Protein AF-A0A4Q3WJX2-F1 (afdb_monomer)

Foldseek 3Di:
DDDDDDDPPPPPPPPPPPDDDDPALLRVLQPDPFFQFHDFFADWADPDWPCDDPQPPAHNPWTWTWRWDDQVPDTWTWIFIQFFQWIDIPSHTDGQQQADEDPQADRDDRGWGFAPKTKTWGHADDLAFTKIKIWGFTQDPNRGDFIKIKMWGNRVDDPVPIHIHTYHRPSWDSSQWGADPNNWIWGWDKDFDDDPRDRPGIDTDIDTDD

Nearest PDB structures (foldseek):
  4bbo-assembly1_D  TM=3.329E-01  e=6.430E+00  Bradyrhizobium japonicum
  7lhd-assembly1_IJ  TM=1.808E-01  e=1.631E+00  Qubevirus durum
  4ang-assembly1_A  TM=2.214E-01  e=4.685E+00  Pseudomonas phage PRR1
  4l8h-assembly1_B  TM=2.573E-01  e=6.099E+00  Qubevirus durum

Radius of gyration: 22.43 Å; Cα contacts (8 Å, |Δi|>4): 429; chains: 1; bounding box: 41×92×62 Å

Mean predicted aligned error: 10.26 Å

Secondary structure (DSSP, 8-state):
----------------------SSHHHHHHHSS-BSS-SPPSBPPPS----S-SSSSS-TT--EEEEEEEETTEEEEEEEESSSSEEEETTEEEEGGGSEE-TTPPPPPTT--EEEEEEEEE--BTTB--EEEEEEEEEETTEEEEEEEEEEESTTS-GGG-EEEE--TTT--GGG-EE-TTS-EEEEEEEEEEETTEEEEEEEEEEE--

Structure (mmCIF, N/CA/C/O backbone):
data_AF-A0A4Q3WJX2-F1
#
_entry.id   AF-A0A4Q3WJX2-F1
#
loop_
_atom_site.group_PDB
_atom_site.id
_atom_site.type_symbol
_atom_site.label_atom_id
_atom_site.label_alt_id
_atom_site.label_comp_id
_atom_site.label_asym_id
_atom_site.label_entity_id
_atom_site.label_seq_id
_atom_site.pdbx_PDB_ins_code
_atom_site.Cartn_x
_atom_site.Cartn_y
_atom_site.Cartn_z
_atom_site.occupancy
_atom_site.B_iso_or_equiv
_atom_site.auth_seq_id
_atom_site.auth_comp_id
_atom_site.auth_asym_id
_atom_site.auth_atom_id
_atom_site.pdbx_PDB_model_num
ATOM 1 N N . MET A 1 1 ? -6.027 -66.796 -41.818 1.00 39.06 1 MET A N 1
ATOM 2 C CA . MET A 1 1 ? -5.005 -65.724 -41.695 1.00 39.06 1 MET A CA 1
ATOM 3 C C . MET A 1 1 ? -5.627 -64.410 -42.142 1.00 39.06 1 MET A C 1
ATOM 5 O O . MET A 1 1 ? -6.365 -64.500 -43.105 1.00 39.06 1 MET A O 1
ATOM 9 N N . ARG A 1 2 ? -5.234 -63.265 -41.543 1.00 38.44 2 ARG A N 1
ATOM 10 C CA . ARG A 1 2 ? -5.239 -61.893 -42.128 1.00 38.44 2 ARG A CA 1
ATOM 11 C C . ARG A 1 2 ? -6.577 -61.362 -42.701 1.00 38.44 2 ARG A C 1
ATOM 13 O O . ARG A 1 2 ? -7.130 -61.954 -43.609 1.00 38.44 2 ARG A O 1
ATOM 20 N N . TYR A 1 3 ? -7.110 -60.201 -42.332 1.00 44.78 3 TYR A N 1
ATOM 21 C CA . TYR A 1 3 ? -6.841 -59.231 -41.251 1.00 44.78 3 TYR A CA 1
ATOM 22 C C . TYR A 1 3 ? -8.236 -58.913 -40.615 1.00 44.78 3 TYR A C 1
ATOM 24 O O . TYR A 1 3 ? -9.074 -59.807 -40.635 1.00 44.78 3 TYR A O 1
ATOM 32 N N . LEU A 1 4 ? -8.625 -57.775 -40.021 1.00 42.16 4 LEU A N 1
ATOM 33 C CA . LEU A 1 4 ? -7.989 -56.496 -39.670 1.00 42.16 4 LEU A CA 1
ATOM 34 C C . LEU A 1 4 ? -8.746 -55.901 -38.464 1.00 42.16 4 LEU A C 1
ATOM 36 O O . LEU A 1 4 ? -9.963 -56.038 -38.394 1.00 42.16 4 LEU A O 1
ATOM 40 N N . PHE A 1 5 ? -8.056 -55.215 -37.548 1.00 48.56 5 PHE A N 1
ATOM 41 C CA . PHE A 1 5 ? -8.693 -54.426 -36.483 1.00 48.56 5 PHE A CA 1
ATOM 42 C C . PHE A 1 5 ? -8.516 -52.936 -36.780 1.00 48.56 5 PHE A C 1
ATOM 44 O O . PHE A 1 5 ? -7.391 -52.436 -36.791 1.00 48.56 5 PHE A O 1
ATOM 51 N N . ALA A 1 6 ? -9.615 -52.225 -37.031 1.00 52.06 6 ALA A N 1
ATOM 52 C CA . ALA A 1 6 ? -9.591 -50.780 -37.216 1.00 52.06 6 ALA A CA 1
ATOM 53 C C . ALA A 1 6 ? -9.600 -50.086 -35.844 1.00 52.06 6 ALA A C 1
ATOM 55 O O . ALA A 1 6 ? -10.659 -49.901 -35.245 1.00 52.06 6 ALA A O 1
ATOM 56 N N . LEU A 1 7 ? -8.424 -49.699 -35.333 1.00 53.38 7 LEU A N 1
ATOM 57 C CA . LEU A 1 7 ? -8.359 -48.768 -34.204 1.00 53.38 7 LEU A CA 1
ATOM 58 C C . LEU A 1 7 ? -8.856 -47.396 -34.674 1.00 53.38 7 LEU A C 1
ATOM 60 O O . LEU A 1 7 ? -8.145 -46.674 -35.372 1.00 53.38 7 LEU A O 1
ATOM 64 N N . CYS A 1 8 ? -10.076 -47.035 -34.279 1.00 51.69 8 CYS A N 1
ATOM 65 C CA . CYS A 1 8 ? -10.576 -45.677 -34.447 1.00 51.69 8 CYS A CA 1
ATOM 66 C C . CYS A 1 8 ? -9.823 -44.763 -33.473 1.00 51.69 8 CYS A C 1
ATOM 68 O O . CYS A 1 8 ? -10.090 -44.762 -32.269 1.00 51.69 8 CYS A O 1
ATOM 70 N N . LEU A 1 9 ? -8.823 -44.041 -33.981 1.00 50.56 9 LEU A N 1
ATOM 71 C CA . LEU A 1 9 ? -7.983 -43.170 -33.170 1.00 50.56 9 LEU A CA 1
ATOM 72 C C . LEU A 1 9 ? -8.755 -41.886 -32.835 1.00 50.56 9 LEU A C 1
ATOM 74 O O . LEU A 1 9 ? -8.691 -40.899 -33.566 1.00 50.56 9 LEU A O 1
ATOM 78 N N . CYS A 1 10 ? -9.500 -41.906 -31.729 1.00 50.03 10 CYS A N 1
ATOM 79 C CA . CYS A 1 10 ? -10.168 -40.724 -31.193 1.00 50.03 10 CYS A CA 1
ATOM 80 C C . CYS A 1 10 ? -9.124 -39.692 -30.743 1.00 50.03 10 CYS A C 1
ATOM 82 O O . CYS A 1 10 ? -8.703 -39.683 -29.586 1.00 50.03 10 CYS A O 1
ATOM 84 N N . ILE A 1 11 ? -8.710 -38.818 -31.664 1.00 58.56 11 ILE A N 1
ATOM 85 C CA . ILE A 1 11 ? -7.907 -37.637 -31.351 1.00 58.56 11 ILE A CA 1
ATOM 86 C C . ILE A 1 11 ? -8.779 -36.728 -30.487 1.00 58.56 11 ILE A C 1
ATOM 88 O O . ILE A 1 11 ? -9.617 -35.975 -30.982 1.00 58.56 11 ILE A O 1
ATOM 92 N N . ALA A 1 12 ? -8.589 -36.826 -29.174 1.00 55.25 12 ALA A N 1
ATOM 93 C CA . ALA A 1 12 ? -9.156 -35.894 -28.224 1.00 55.25 12 ALA A CA 1
ATOM 94 C C . ALA A 1 12 ? -8.476 -34.536 -28.423 1.00 55.25 12 ALA A C 1
ATOM 96 O O . ALA A 1 12 ? -7.466 -34.227 -27.790 1.00 55.25 12 ALA A O 1
ATOM 97 N N . CYS A 1 13 ? -9.036 -33.719 -29.316 1.00 50.31 13 CYS A N 1
ATOM 98 C CA . CYS A 1 13 ? -8.791 -32.286 -29.333 1.00 50.31 13 CYS A CA 1
ATOM 99 C C . CYS A 1 13 ? -9.334 -31.698 -28.028 1.00 50.31 13 CYS A C 1
ATOM 101 O O . CYS A 1 13 ? -10.451 -31.180 -27.984 1.00 50.31 13 CYS A O 1
ATOM 103 N N . SER A 1 14 ? -8.536 -31.788 -26.960 1.00 56.31 14 SER A N 1
ATOM 104 C CA . SER A 1 14 ? -8.674 -30.927 -25.792 1.00 56.31 14 SER A CA 1
ATOM 105 C C . SER A 1 14 ? -8.859 -29.505 -26.314 1.00 56.31 14 SER A C 1
ATOM 107 O O . SER A 1 14 ? -7.986 -29.041 -27.057 1.00 56.31 14 SER A O 1
ATOM 109 N N . PRO A 1 15 ? -9.974 -28.819 -26.005 1.00 47.34 15 PRO A N 1
ATOM 110 C CA . PRO A 1 15 ? -10.146 -27.453 -26.460 1.00 47.34 15 PRO A CA 1
ATOM 111 C C . PRO A 1 15 ? -8.958 -26.653 -25.939 1.00 47.34 15 PRO A C 1
ATOM 113 O O . PRO A 1 15 ? -8.636 -26.744 -24.751 1.00 47.34 15 PRO A O 1
ATOM 116 N N . ALA A 1 16 ? -8.298 -25.903 -26.825 1.00 51.22 16 ALA A N 1
ATOM 117 C CA . ALA A 1 16 ? -7.272 -24.949 -26.435 1.00 51.22 16 ALA A CA 1
ATOM 118 C C . ALA A 1 16 ? -7.944 -23.938 -25.502 1.00 51.22 16 ALA A C 1
ATOM 120 O O . ALA A 1 16 ? -8.662 -23.037 -25.940 1.00 51.22 16 ALA A O 1
ATOM 121 N N . ARG A 1 17 ? -7.830 -24.195 -24.197 1.00 47.28 17 ARG A N 1
ATOM 122 C CA . ARG A 1 17 ? -8.565 -23.486 -23.159 1.00 47.28 17 ARG A CA 1
ATOM 123 C C . ARG A 1 17 ? -8.006 -22.079 -23.147 1.00 47.28 17 ARG A C 1
ATOM 125 O O . ARG A 1 17 ? -6.893 -21.909 -22.669 1.00 47.28 17 ARG A O 1
ATOM 132 N N . SER A 1 18 ? -8.759 -21.136 -23.721 1.00 45.72 18 SER A N 1
ATOM 133 C CA . SER A 1 18 ? -8.312 -19.756 -23.914 1.00 45.72 18 SER A CA 1
ATOM 134 C C . SER A 1 18 ? -7.707 -19.240 -22.616 1.00 45.72 18 SER A C 1
ATOM 136 O O . SER A 1 18 ? -8.408 -19.089 -21.610 1.00 45.72 18 SER A O 1
ATOM 138 N N . GLU A 1 19 ? -6.386 -19.089 -22.631 1.00 66.88 19 GLU A N 1
ATOM 139 C CA . GLU A 1 19 ? -5.612 -18.638 -21.491 1.00 66.88 19 GLU A CA 1
ATOM 140 C C . GLU A 1 19 ? -6.070 -17.211 -21.211 1.00 66.88 19 GLU A C 1
ATOM 142 O O . GLU A 1 19 ? -6.066 -16.368 -22.111 1.00 66.88 19 GLU A O 1
ATOM 147 N N . ARG A 1 20 ? -6.619 -16.969 -20.014 1.00 72.50 20 ARG A N 1
ATOM 148 C CA . ARG A 1 20 ? -7.306 -15.705 -19.736 1.00 72.50 20 ARG A CA 1
ATOM 149 C C . ARG A 1 20 ? -6.297 -14.566 -19.840 1.00 72.50 20 ARG A C 1
ATOM 151 O O . ARG A 1 20 ? -5.381 -14.465 -19.032 1.00 72.50 20 ARG A O 1
ATOM 158 N N . VAL A 1 21 ? -6.468 -13.729 -20.860 1.00 77.62 21 VAL A N 1
ATOM 159 C CA . VAL A 1 21 ? -5.643 -12.541 -21.071 1.00 77.62 21 VAL A CA 1
ATOM 160 C C . VAL A 1 21 ? -6.167 -11.443 -20.158 1.00 77.62 21 VAL A C 1
ATOM 162 O O . VAL A 1 21 ? -7.279 -10.951 -20.344 1.00 77.62 21 VAL A O 1
ATOM 165 N N . PHE A 1 22 ? -5.359 -11.070 -19.171 1.00 80.44 22 PHE A N 1
ATOM 166 C CA . PHE A 1 22 ? -5.664 -10.001 -18.228 1.00 80.44 22 PHE A CA 1
ATOM 167 C C . PHE A 1 22 ? -5.056 -8.681 -18.706 1.00 80.44 22 PHE A C 1
ATOM 169 O O . PHE A 1 22 ? -3.911 -8.637 -19.157 1.00 80.44 22 PHE A O 1
ATOM 176 N N . THR A 1 23 ? -5.819 -7.594 -18.601 1.00 81.25 23 THR A N 1
ATOM 177 C CA . THR A 1 23 ? -5.377 -6.239 -18.971 1.00 81.25 23 THR A CA 1
ATOM 178 C C . THR A 1 23 ? -4.481 -5.582 -17.922 1.00 81.25 23 THR A C 1
ATOM 180 O O . THR A 1 23 ? -3.749 -4.643 -18.236 1.00 81.25 23 THR A O 1
ATOM 183 N N . SER A 1 24 ? -4.502 -6.082 -16.688 1.00 78.94 24 SER A N 1
ATOM 184 C CA . SER A 1 24 ? -3.669 -5.632 -15.578 1.00 78.94 24 SER A CA 1
ATOM 185 C C . SER A 1 24 ? -3.430 -6.757 -14.565 1.00 78.94 24 SER A C 1
ATOM 187 O O . SER A 1 24 ? -4.125 -7.775 -14.555 1.00 78.94 24 SER A O 1
ATOM 189 N N . TYR A 1 25 ? -2.461 -6.556 -13.670 1.00 79.00 25 TYR A N 1
ATOM 190 C CA . TYR A 1 25 ? -2.243 -7.455 -12.534 1.00 79.00 25 TYR A CA 1
ATOM 191 C C . TYR A 1 25 ? -3.403 -7.412 -11.531 1.00 79.00 25 TYR A C 1
ATOM 193 O O . TYR A 1 25 ? -3.707 -8.429 -10.919 1.00 79.00 25 TYR A O 1
ATOM 201 N N . ASP A 1 26 ? -4.098 -6.278 -11.419 1.00 81.50 26 ASP A N 1
ATOM 202 C CA . ASP A 1 26 ? -5.289 -6.141 -10.579 1.00 81.50 26 ASP A CA 1
ATOM 203 C C . ASP A 1 26 ? -6.431 -7.034 -11.102 1.00 81.50 26 ASP A C 1
ATOM 205 O O . ASP A 1 26 ? -7.078 -7.720 -10.312 1.00 81.50 26 ASP A O 1
ATOM 209 N N . ASP A 1 27 ? -6.626 -7.120 -12.425 1.00 81.44 27 ASP A N 1
ATOM 210 C CA . ASP A 1 27 ? -7.592 -8.047 -13.042 1.00 81.44 27 ASP A CA 1
ATOM 211 C C . ASP A 1 27 ? -7.223 -9.517 -12.764 1.00 81.44 27 ASP A C 1
ATOM 213 O O . ASP A 1 27 ? -8.082 -10.318 -12.399 1.00 81.44 27 ASP A O 1
ATOM 217 N N . TYR A 1 28 ? -5.936 -9.862 -12.899 1.00 83.88 28 TYR A N 1
ATOM 218 C CA . TYR A 1 28 ? -5.418 -11.210 -12.636 1.00 83.88 28 TYR A CA 1
ATOM 219 C C . TYR A 1 28 ? -5.614 -11.631 -11.174 1.00 83.88 28 TYR A C 1
ATOM 221 O O . TYR A 1 28 ? -6.148 -12.708 -10.905 1.00 83.88 28 TYR A O 1
ATOM 229 N N . TYR A 1 29 ? -5.222 -10.783 -10.218 1.00 84.69 29 TYR A N 1
ATOM 230 C CA . TYR A 1 29 ? -5.330 -11.105 -8.796 1.00 84.69 29 TYR A CA 1
ATOM 231 C C . TYR A 1 29 ? -6.784 -11.140 -8.301 1.00 84.69 29 TYR A C 1
ATOM 233 O O . TYR A 1 29 ? -7.090 -11.954 -7.432 1.00 84.69 29 TYR A O 1
ATOM 241 N N . ASN A 1 30 ? -7.692 -10.343 -8.882 1.00 82.44 30 ASN A N 1
ATOM 242 C CA . ASN A 1 30 ? -9.128 -10.398 -8.572 1.00 82.44 30 ASN A CA 1
ATOM 243 C C . ASN A 1 30 ? -9.788 -11.742 -8.939 1.00 82.44 30 ASN A C 1
ATOM 245 O O . ASN A 1 30 ? -10.782 -12.114 -8.315 1.00 82.44 30 ASN A O 1
ATOM 249 N N . GLU A 1 31 ? -9.262 -12.482 -9.922 1.00 81.00 31 GLU A N 1
ATOM 250 C CA . GLU A 1 31 ? -9.753 -13.831 -10.245 1.00 81.00 31 GLU A CA 1
ATOM 251 C C . GLU A 1 31 ? -9.113 -14.951 -9.404 1.00 81.00 31 GLU A C 1
ATOM 253 O O . GLU A 1 31 ? -9.598 -16.087 -9.423 1.00 81.00 31 GLU A O 1
ATOM 258 N N . LEU A 1 32 ? -8.056 -14.664 -8.635 1.00 75.62 32 LEU A N 1
ATOM 259 C CA . LEU A 1 32 ? -7.490 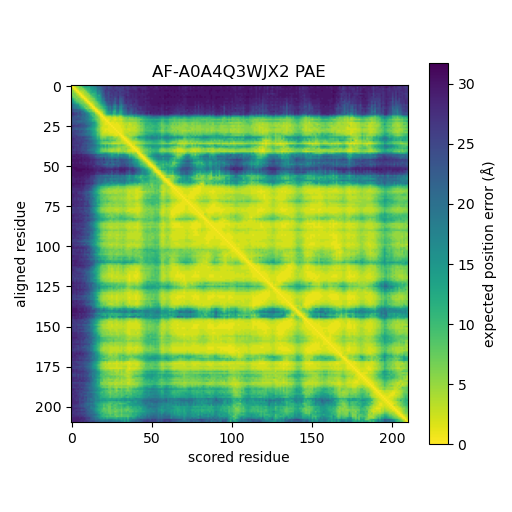-15.632 -7.696 1.00 75.62 32 LEU A CA 1
ATOM 260 C C . LEU A 1 32 ? -8.321 -15.696 -6.408 1.00 75.62 32 LEU A C 1
ATOM 262 O O . LEU A 1 32 ? -8.835 -14.700 -5.906 1.00 75.62 32 LEU A O 1
ATOM 266 N N . SER A 1 33 ? -8.432 -16.886 -5.818 1.00 66.25 33 SER A N 1
ATOM 267 C CA . SER A 1 33 ? -9.186 -17.067 -4.577 1.00 66.25 33 SER A CA 1
ATOM 268 C C . SER A 1 33 ? -8.415 -16.570 -3.345 1.00 66.25 33 SER A C 1
ATOM 270 O O . SER A 1 33 ? -7.223 -16.836 -3.174 1.00 66.25 33 SER A O 1
ATOM 272 N N . GLY A 1 34 ? -9.116 -15.889 -2.438 1.00 70.69 34 GLY A N 1
ATOM 273 C CA . GLY A 1 34 ? -8.582 -15.457 -1.141 1.00 70.69 34 GLY A CA 1
ATOM 274 C C . GLY A 1 34 ? -7.485 -14.375 -1.160 1.00 70.69 34 GLY A C 1
ATOM 275 O O . GLY A 1 34 ? -6.492 -14.556 -0.448 1.00 70.69 34 GLY A O 1
ATOM 276 N N . PRO A 1 35 ? -7.624 -13.261 -1.907 1.00 78.12 35 PRO A N 1
ATOM 277 C CA . PRO A 1 35 ? -6.857 -12.052 -1.618 1.00 78.12 35 PRO A CA 1
ATOM 278 C C . PRO A 1 35 ? -7.296 -11.461 -0.265 1.00 78.12 35 PRO A C 1
ATOM 280 O O . PRO A 1 35 ? -8.431 -11.666 0.176 1.00 78.12 35 PRO A O 1
ATOM 283 N N . VAL A 1 36 ? -6.410 -10.732 0.422 1.00 85.06 36 VAL A N 1
ATOM 284 C CA . VAL A 1 36 ? -6.753 -10.066 1.703 1.00 85.06 36 VAL A CA 1
ATOM 285 C C . VAL A 1 36 ? -7.559 -8.793 1.470 1.00 85.06 36 VAL A C 1
ATOM 287 O O . VAL A 1 36 ? -8.451 -8.453 2.245 1.00 85.06 36 VAL A O 1
ATOM 290 N N . PHE A 1 37 ? -7.214 -8.091 0.397 1.00 88.31 37 PHE A N 1
ATOM 291 C CA . PHE A 1 37 ? -7.858 -6.873 -0.057 1.00 88.31 37 PHE A CA 1
ATOM 292 C C . PHE A 1 37 ? -8.769 -7.246 -1.223 1.00 88.31 37 PHE A C 1
ATOM 294 O O .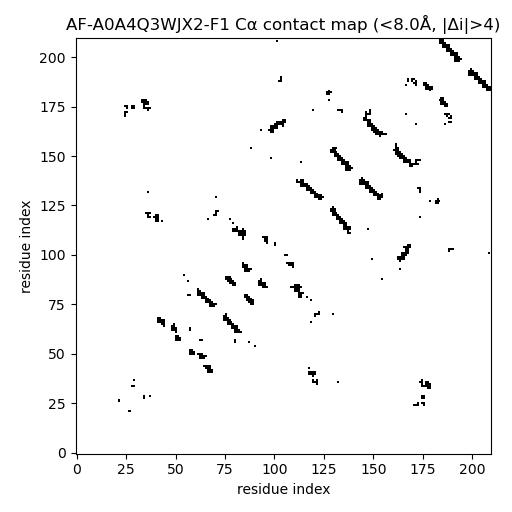 PHE A 1 37 ? -8.319 -7.886 -2.169 1.00 88.31 37 PHE A O 1
ATOM 301 N N . SER A 1 38 ? -10.051 -6.898 -1.142 1.00 77.56 38 SER A N 1
ATOM 302 C CA . SER A 1 38 ? -11.048 -7.299 -2.134 1.00 77.56 38 SER A CA 1
ATOM 303 C C . SER A 1 38 ? -12.014 -6.162 -2.450 1.00 77.56 38 SER A C 1
ATOM 305 O O . SER A 1 38 ? -12.383 -5.372 -1.579 1.00 77.56 38 SER A O 1
ATOM 307 N N . GLY A 1 39 ? -12.421 -6.087 -3.718 1.00 76.75 39 GLY A N 1
ATOM 308 C CA . GLY A 1 39 ? -13.236 -4.991 -4.232 1.00 76.75 39 GLY A CA 1
ATOM 309 C C . GLY A 1 39 ? -12.437 -3.708 -4.474 1.00 76.75 39 GLY A C 1
ATOM 310 O O . GLY A 1 39 ? -11.222 -3.724 -4.673 1.00 76.75 39 GLY A O 1
ATOM 311 N N . ASN A 1 40 ? -13.154 -2.587 -4.500 1.00 84.44 40 ASN A N 1
ATOM 312 C CA . ASN A 1 40 ? -12.589 -1.283 -4.833 1.00 84.44 40 ASN A CA 1
ATOM 313 C C . ASN A 1 40 ? -11.646 -0.765 -3.728 1.00 84.44 40 ASN A C 1
ATOM 315 O O . ASN A 1 40 ? -11.845 -1.087 -2.551 1.00 84.44 40 ASN A O 1
ATOM 319 N N . PRO A 1 41 ? -10.661 0.090 -4.069 1.00 89.12 41 PRO A N 1
ATOM 320 C CA . PRO A 1 41 ? -9.997 0.911 -3.065 1.00 89.12 41 PRO A CA 1
ATOM 321 C C . PRO A 1 41 ? -11.014 1.817 -2.352 1.00 89.12 41 PRO A C 1
ATOM 323 O O . PRO A 1 41 ? -12.128 2.034 -2.833 1.00 89.12 41 PRO A O 1
ATOM 326 N N . LEU A 1 42 ? -10.599 2.376 -1.215 1.00 88.12 42 LEU A N 1
ATOM 327 C CA . LEU A 1 42 ? -11.278 3.489 -0.562 1.00 88.12 42 LEU A CA 1
ATOM 328 C C . LEU A 1 42 ? -11.562 4.610 -1.558 1.00 88.12 42 LEU A C 1
ATOM 330 O O . LEU A 1 42 ? -10.774 4.831 -2.486 1.00 88.12 42 LEU A O 1
ATOM 334 N N . ASP A 1 43 ? -12.655 5.328 -1.303 1.00 78.81 43 ASP A N 1
ATOM 335 C CA . ASP A 1 43 ? -13.113 6.438 -2.128 1.00 78.81 43 ASP A CA 1
ATOM 336 C C . ASP A 1 43 ? -11.930 7.357 -2.460 1.00 78.81 43 ASP A C 1
ATOM 338 O O . ASP A 1 43 ? -11.205 7.832 -1.572 1.00 78.81 43 ASP A O 1
ATOM 342 N N . LYS A 1 44 ? -11.693 7.548 -3.764 1.00 64.38 44 LYS A N 1
ATOM 343 C CA . LYS A 1 44 ? -10.723 8.538 -4.230 1.00 64.38 44 LYS A CA 1
ATOM 344 C C . LYS A 1 44 ? -11.182 9.908 -3.724 1.00 64.38 44 LYS A C 1
ATOM 346 O O . LYS A 1 44 ? -12.390 10.136 -3.664 1.00 64.38 44 LYS A O 1
ATOM 351 N N . PRO A 1 45 ? -10.252 10.797 -3.346 1.00 58.47 45 PRO A N 1
ATOM 352 C CA . PRO A 1 45 ? -10.630 12.130 -2.905 1.00 58.47 45 PRO A CA 1
ATOM 353 C C . PRO A 1 45 ? -11.444 12.827 -4.002 1.00 58.47 45 PRO A C 1
ATOM 355 O O . PRO A 1 45 ? -11.079 12.760 -5.180 1.00 58.47 45 PRO A O 1
ATOM 358 N N . ASP A 1 46 ? -12.503 13.536 -3.604 1.00 51.50 46 ASP A N 1
ATOM 359 C CA . ASP A 1 46 ? -12.983 14.679 -4.382 1.00 51.50 46 ASP A CA 1
ATOM 360 C C . ASP A 1 46 ? -11.798 15.633 -4.632 1.00 51.50 46 ASP A C 1
ATOM 362 O O . ASP A 1 46 ? -10.842 15.667 -3.854 1.00 51.50 46 ASP A O 1
ATOM 366 N N . GLU A 1 47 ? -11.854 16.461 -5.678 1.00 50.66 47 GLU A N 1
ATOM 367 C CA . GLU A 1 47 ? -10.748 17.361 -6.074 1.00 50.66 47 GLU A CA 1
ATOM 368 C C . GLU A 1 47 ? -10.405 18.458 -5.030 1.00 50.66 47 GLU A C 1
ATOM 370 O O . GLU A 1 47 ? -9.556 19.322 -5.256 1.00 50.66 47 GLU A O 1
ATOM 375 N N . SER A 1 48 ? -11.026 18.414 -3.849 1.00 49.00 48 SER A N 1
ATOM 376 C CA . SER A 1 48 ? -10.644 19.160 -2.654 1.00 49.00 48 SER A CA 1
ATOM 377 C C . SER A 1 48 ? -9.284 18.705 -2.104 1.00 49.00 48 SER A C 1
ATOM 379 O O . SER A 1 48 ? -9.197 17.848 -1.223 1.00 49.00 48 SER A O 1
ATOM 381 N N . TYR A 1 49 ? -8.210 19.338 -2.574 1.00 54.00 49 TYR A N 1
ATOM 382 C CA . TYR A 1 49 ? -6.909 19.303 -1.905 1.00 54.00 49 TYR A CA 1
ATOM 383 C C . TYR A 1 49 ? -7.033 19.858 -0.475 1.00 54.00 49 TYR A C 1
ATOM 385 O O . TYR A 1 49 ? -7.509 20.981 -0.281 1.00 54.00 49 TYR A O 1
ATOM 393 N N . SER A 1 50 ? -6.564 19.110 0.529 1.00 52.81 50 SER A N 1
ATOM 394 C CA . SER A 1 50 ? -6.568 19.544 1.937 1.00 52.81 50 SER A CA 1
ATOM 395 C C . SER A 1 50 ? -5.502 20.622 2.185 1.00 52.81 50 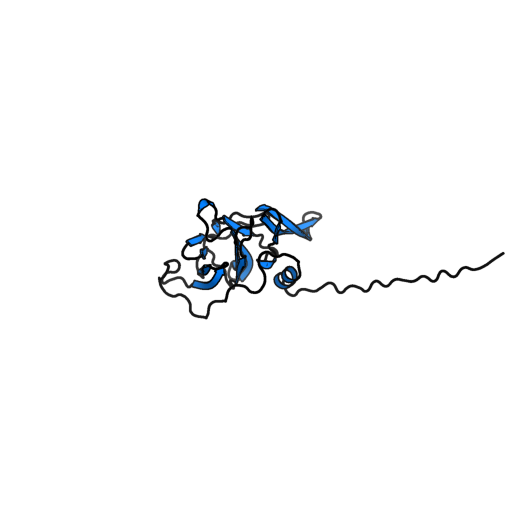SER A C 1
ATOM 397 O O . SER A 1 50 ? -4.428 20.344 2.711 1.00 52.81 50 SER A O 1
ATOM 399 N N . LEU A 1 51 ? -5.799 21.862 1.782 1.00 50.28 51 LEU A N 1
A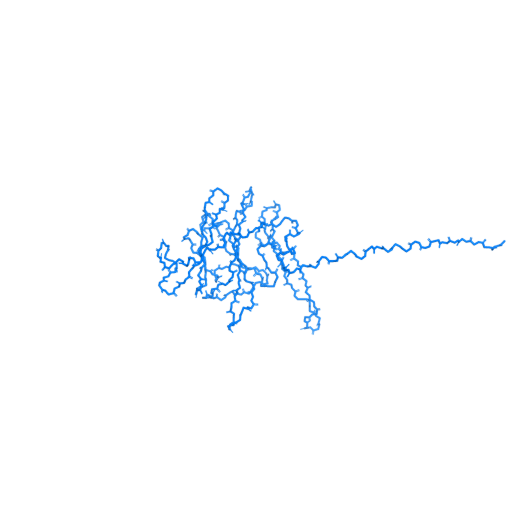TOM 400 C CA . LEU A 1 51 ? -4.870 23.002 1.763 1.00 50.28 51 LEU A CA 1
ATOM 401 C C . LEU A 1 51 ? -4.517 23.600 3.139 1.00 50.28 51 LEU A C 1
ATOM 403 O O . LEU A 1 51 ? -3.720 24.540 3.176 1.00 50.28 51 LEU A O 1
ATOM 407 N N . LYS A 1 52 ? -5.092 23.123 4.261 1.00 45.25 52 LYS A N 1
ATOM 408 C CA . LYS A 1 52 ? -4.685 23.619 5.589 1.00 45.25 52 LYS A CA 1
ATOM 409 C C . LYS A 1 52 ? -4.952 22.707 6.803 1.00 45.25 52 LYS A C 1
ATOM 411 O O . LYS A 1 52 ? -6.084 22.350 7.114 1.00 45.25 52 LYS A O 1
ATOM 416 N N . ASP A 1 53 ? -3.870 22.424 7.524 1.00 48.16 53 ASP A N 1
ATOM 417 C CA . ASP A 1 53 ? -3.694 22.456 8.987 1.00 48.16 53 ASP A CA 1
ATOM 418 C C . ASP A 1 53 ? -4.578 21.659 9.975 1.00 48.16 53 ASP A C 1
ATOM 420 O O . ASP A 1 53 ? -4.193 21.612 11.142 1.00 48.16 53 ASP A O 1
ATOM 424 N N . GLU A 1 54 ? -5.648 20.933 9.610 1.00 48.19 54 GLU A N 1
ATOM 425 C CA . GLU A 1 54 ? -6.372 20.118 10.625 1.00 48.19 54 GLU A CA 1
ATOM 426 C C . GLU A 1 54 ? -5.483 19.048 11.299 1.00 48.19 54 GLU A C 1
ATOM 428 O O . GLU A 1 54 ? -5.722 18.673 12.451 1.00 48.19 54 GLU A O 1
ATOM 433 N N . HIS A 1 55 ? -4.457 18.534 10.606 1.00 49.41 55 HIS A N 1
ATOM 434 C CA . HIS A 1 55 ? -3.579 17.463 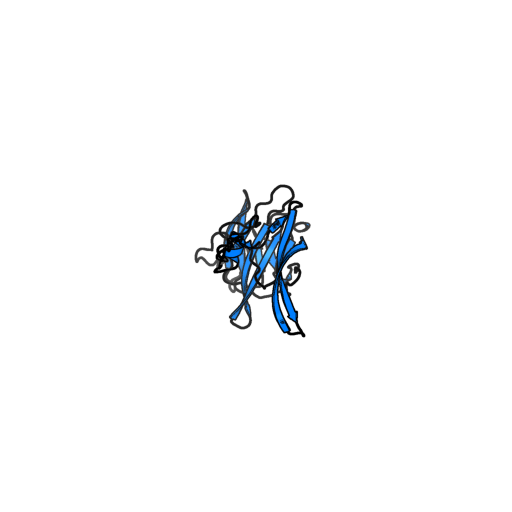11.110 1.00 49.41 55 HIS A CA 1
ATOM 435 C C . HIS A 1 55 ? -2.066 17.749 11.013 1.00 49.41 55 HIS A C 1
ATOM 437 O O . HIS A 1 55 ? -1.275 16.973 11.557 1.00 49.41 55 HIS A O 1
ATOM 443 N N . GLY A 1 56 ? -1.639 18.831 10.347 1.00 53.41 56 GLY A N 1
ATOM 444 C CA . GLY A 1 56 ? -0.226 19.236 10.271 1.00 53.41 56 GLY A CA 1
ATOM 445 C C . GLY A 1 56 ? 0.709 18.165 9.689 1.00 53.41 56 GLY A C 1
ATOM 446 O O . GLY A 1 56 ? 1.683 17.775 10.329 1.00 53.41 56 GLY A O 1
ATOM 447 N N . PHE A 1 57 ? 0.367 17.604 8.527 1.00 69.31 57 PHE A N 1
ATOM 448 C CA . PHE A 1 57 ? 1.272 16.762 7.715 1.00 69.31 57 PHE A CA 1
ATOM 449 C C . PHE A 1 57 ? 1.798 17.542 6.514 1.00 69.31 57 PHE A C 1
ATOM 451 O O . PHE A 1 57 ? 2.983 17.515 6.207 1.00 69.31 57 PHE A O 1
ATOM 458 N N . CYS A 1 58 ? 0.876 18.280 5.910 1.00 71.38 58 CYS A N 1
ATOM 459 C CA . CYS A 1 58 ? 1.016 19.058 4.702 1.00 71.38 58 CYS A CA 1
ATOM 460 C C . CYS A 1 58 ? 0.871 20.518 5.134 1.00 71.38 58 CYS A C 1
ATOM 462 O O . CYS A 1 58 ? -0.187 20.902 5.632 1.00 71.38 58 CYS A O 1
ATOM 464 N N . GLY A 1 59 ? 1.953 21.291 5.045 1.00 64.38 59 GLY A N 1
ATOM 465 C CA . GLY A 1 59 ? 1.922 22.737 5.284 1.00 64.38 59 GLY A CA 1
ATOM 466 C C . GLY A 1 59 ? 1.669 23.507 3.988 1.00 64.38 59 GLY A C 1
ATOM 467 O O . GLY A 1 59 ? 1.458 22.908 2.941 1.00 64.38 59 GLY A O 1
ATOM 468 N N . GLU A 1 60 ? 1.813 24.833 4.015 1.00 61.19 60 GLU A N 1
ATOM 469 C CA . GLU A 1 60 ? 1.537 25.746 2.880 1.00 61.19 60 GLU A CA 1
ATOM 470 C C . GLU A 1 60 ? 2.361 25.507 1.587 1.00 61.19 60 GLU A C 1
ATOM 472 O O . GLU A 1 60 ? 2.223 26.249 0.617 1.00 61.19 60 GLU A O 1
ATOM 477 N N . LYS A 1 61 ? 3.246 24.502 1.566 1.00 66.56 61 LYS A N 1
ATOM 478 C CA . LYS A 1 61 ? 4.082 24.096 0.420 1.00 66.56 61 LYS A CA 1
ATOM 479 C C . LYS A 1 61 ? 3.857 22.647 -0.030 1.00 66.56 61 LYS A C 1
ATOM 481 O O . LYS A 1 61 ? 4.547 22.190 -0.935 1.00 66.56 61 LYS A O 1
ATOM 486 N N . ASP A 1 62 ? 2.936 21.930 0.607 1.00 70.88 62 ASP A N 1
ATOM 487 C CA . ASP A 1 62 ? 2.551 20.564 0.259 1.00 70.88 62 ASP A CA 1
ATOM 488 C C . ASP A 1 62 ? 1.047 20.520 -0.035 1.00 70.88 62 ASP A C 1
ATOM 490 O O . ASP A 1 62 ? 0.269 21.338 0.450 1.00 70.88 62 ASP A O 1
ATOM 494 N N . SER A 1 63 ? 0.629 19.570 -0.858 1.00 78.81 63 SER A N 1
ATOM 495 C CA . SER A 1 63 ? -0.772 19.305 -1.166 1.00 78.81 63 SER A CA 1
ATOM 496 C C . SER A 1 63 ? -1.043 17.840 -0.887 1.00 78.81 63 SER A C 1
ATOM 498 O O . SER A 1 63 ? -0.248 16.981 -1.255 1.00 78.81 63 SER A O 1
ATOM 500 N N . CYS A 1 64 ? -2.165 17.551 -0.238 1.00 84.62 64 CYS A N 1
ATOM 501 C CA . CYS A 1 64 ? -2.471 16.206 0.229 1.00 84.62 64 CYS A CA 1
ATOM 502 C C . CYS A 1 64 ? -3.808 15.688 -0.276 1.00 84.62 64 CYS A C 1
ATOM 504 O O . CYS A 1 64 ? -4.748 16.451 -0.507 1.00 84.62 64 CYS A O 1
ATOM 506 N N . GLN A 1 65 ? -3.869 14.363 -0.382 1.00 86.56 65 GLN A N 1
ATOM 507 C CA . GLN A 1 65 ? -5.046 13.596 -0.763 1.00 86.56 65 GLN A CA 1
ATOM 508 C C . GLN A 1 65 ? -5.518 12.757 0.428 1.00 86.56 65 GLN A C 1
ATOM 510 O O . GLN A 1 65 ? -4.739 12.008 1.014 1.00 86.56 65 GLN A O 1
ATOM 515 N N . ASP A 1 66 ? -6.794 12.893 0.791 1.00 89.31 66 ASP A N 1
ATOM 516 C CA . ASP A 1 66 ? -7.428 12.122 1.863 1.00 89.31 66 ASP A CA 1
ATOM 517 C C . ASP A 1 66 ? -8.277 10.986 1.285 1.00 89.31 66 ASP A C 1
ATOM 519 O O . ASP A 1 66 ? -9.380 11.210 0.790 1.00 89.31 66 ASP A O 1
ATOM 523 N N . HIS A 1 67 ? -7.815 9.749 1.438 1.00 90.69 67 HIS A N 1
ATOM 524 C CA . HIS A 1 67 ? -8.620 8.560 1.168 1.00 90.69 67 HIS A CA 1
ATOM 525 C C . HIS A 1 67 ? -9.441 8.221 2.414 1.00 90.69 67 HIS A C 1
ATOM 527 O O . HIS A 1 67 ? -8.888 7.934 3.483 1.00 90.69 67 HIS A O 1
ATOM 533 N N . ARG A 1 68 ? -10.770 8.283 2.309 1.00 91.56 68 ARG A N 1
ATOM 534 C CA . ARG A 1 68 ? -11.686 8.174 3.457 1.00 91.56 68 ARG A CA 1
ATOM 535 C C . ARG A 1 68 ? -12.461 6.859 3.402 1.00 91.56 68 ARG A C 1
ATOM 537 O O . ARG A 1 68 ? -12.730 6.326 2.334 1.00 91.56 68 ARG A O 1
ATOM 544 N N . GLY A 1 69 ? -12.779 6.284 4.564 1.00 91.00 69 GLY A N 1
ATOM 545 C CA . GLY A 1 69 ? -13.439 4.978 4.592 1.00 91.00 69 GLY A CA 1
ATOM 546 C C . GLY A 1 69 ? -13.654 4.373 5.973 1.00 91.00 69 GLY A C 1
ATOM 547 O O . GLY A 1 69 ? -13.754 5.072 6.987 1.00 91.00 69 GLY A O 1
ATOM 548 N N . LYS A 1 70 ? -13.742 3.038 6.013 1.00 91.75 70 LYS A N 1
ATOM 549 C CA . LYS A 1 70 ? -13.954 2.251 7.234 1.00 91.75 70 LYS A CA 1
ATOM 550 C C . LYS A 1 70 ? -13.008 1.053 7.303 1.00 91.75 70 LYS A C 1
ATOM 552 O O . LYS A 1 70 ? -12.820 0.350 6.318 1.00 91.75 70 LYS A O 1
ATOM 557 N N . LEU A 1 71 ? -12.494 0.779 8.499 1.00 90.75 71 LEU A N 1
ATOM 558 C CA . LEU A 1 71 ? -11.817 -0.466 8.853 1.00 90.75 71 LEU A CA 1
ATOM 559 C C . LEU A 1 71 ? -12.676 -1.180 9.905 1.00 90.75 71 LEU A C 1
ATOM 561 O O . LEU A 1 71 ? -12.599 -0.903 11.107 1.00 90.75 71 LEU A O 1
ATOM 565 N N . GLY A 1 72 ? -13.579 -2.039 9.430 1.00 88.06 72 GLY A N 1
ATOM 566 C CA . GLY A 1 72 ? -14.661 -2.599 10.241 1.00 88.06 72 GLY A CA 1
ATOM 567 C C . GLY A 1 72 ? -15.626 -1.498 10.689 1.00 88.06 72 GLY A C 1
ATOM 568 O O . GLY A 1 72 ? -16.105 -0.712 9.877 1.00 88.06 72 GLY A O 1
ATOM 569 N N . LEU A 1 73 ? -15.886 -1.403 11.995 1.00 88.69 73 LEU A N 1
ATOM 570 C CA . LEU A 1 73 ? -16.753 -0.359 12.564 1.00 88.69 73 LEU A CA 1
ATOM 571 C C . LEU A 1 73 ? -16.062 1.010 12.728 1.00 88.69 73 LEU A C 1
ATOM 573 O O . LEU A 1 73 ? -16.729 1.996 13.039 1.00 88.69 73 LEU A O 1
ATOM 577 N N . ARG A 1 74 ? -14.736 1.104 12.551 1.00 91.81 74 ARG A N 1
ATOM 578 C CA . ARG A 1 74 ? -13.984 2.353 12.758 1.00 91.81 74 ARG A CA 1
ATOM 579 C C . ARG A 1 74 ? -13.856 3.142 11.459 1.00 91.81 74 ARG A C 1
ATOM 581 O O . ARG A 1 74 ? -13.411 2.593 10.457 1.00 91.81 74 ARG A O 1
ATOM 588 N N . ARG A 1 75 ? -14.174 4.441 11.493 1.00 92.06 75 ARG A N 1
ATOM 589 C CA . ARG A 1 75 ? -13.807 5.378 10.417 1.00 92.06 75 ARG A CA 1
ATOM 590 C C . ARG A 1 75 ? -12.285 5.480 10.306 1.00 92.06 75 ARG A C 1
ATOM 592 O O . ARG A 1 75 ? -11.586 5.470 11.325 1.00 92.06 75 ARG A O 1
ATOM 599 N N . ILE A 1 76 ? -11.801 5.617 9.079 1.00 92.62 76 ILE A N 1
ATOM 600 C CA . ILE A 1 76 ? -10.400 5.902 8.784 1.00 92.62 76 ILE A CA 1
ATOM 601 C C . ILE A 1 76 ? -10.257 7.023 7.752 1.00 92.62 76 ILE A C 1
ATOM 603 O O . ILE A 1 76 ? -11.112 7.193 6.882 1.00 92.62 76 ILE A O 1
ATOM 607 N N . VAL A 1 77 ? -9.153 7.753 7.868 1.00 92.50 77 VAL A N 1
ATOM 608 C CA . VAL A 1 77 ? -8.634 8.703 6.883 1.00 92.50 77 VAL A CA 1
ATOM 609 C C . VAL A 1 77 ? -7.168 8.349 6.657 1.00 92.50 77 VAL A C 1
ATOM 611 O O . VAL A 1 77 ? -6.407 8.224 7.625 1.00 92.50 77 VAL A O 1
ATOM 614 N N . VAL A 1 78 ? -6.788 8.151 5.398 1.00 93.12 78 VAL A N 1
ATOM 615 C CA . VAL A 1 78 ? -5.405 7.928 4.972 1.00 93.12 78 VAL A CA 1
ATOM 616 C C . VAL A 1 78 ? -4.976 9.119 4.127 1.00 93.12 78 VAL A C 1
ATOM 618 O O . VAL A 1 78 ? -5.481 9.297 3.023 1.00 93.12 78 VAL A O 1
ATOM 621 N N . THR A 1 79 ? -4.076 9.939 4.667 1.00 91.44 79 THR A N 1
ATOM 622 C CA . THR A 1 79 ? -3.621 11.191 4.042 1.00 91.44 79 THR A CA 1
ATOM 623 C C . THR A 1 79 ? -2.265 10.962 3.385 1.00 91.44 79 THR A C 1
ATOM 625 O O . THR A 1 79 ? -1.307 10.633 4.086 1.00 91.44 79 THR A O 1
ATOM 628 N N . THR A 1 80 ? -2.154 11.136 2.071 1.00 90.19 80 THR A N 1
ATOM 629 C CA . THR A 1 80 ? -0.888 11.026 1.324 1.00 90.19 80 THR A CA 1
ATOM 630 C C . THR A 1 80 ? -0.373 12.402 0.907 1.00 90.19 80 THR A C 1
ATOM 632 O O . THR A 1 80 ? -1.159 13.283 0.560 1.00 90.19 80 THR A O 1
ATOM 635 N N . SER A 1 81 ? 0.949 12.591 0.974 1.00 87.31 81 SER A N 1
ATOM 636 C CA . SER A 1 81 ? 1.631 13.816 0.530 1.00 87.31 81 SER A CA 1
ATOM 637 C C . SER A 1 81 ? 1.958 13.741 -0.962 1.00 87.31 81 SER A C 1
ATOM 639 O O . SER A 1 81 ? 2.365 12.685 -1.453 1.00 87.31 81 SER A O 1
ATOM 641 N N . LEU A 1 82 ? 1.808 14.861 -1.677 1.00 83.69 82 LEU A N 1
ATOM 642 C CA . LEU A 1 82 ? 2.166 14.979 -3.096 1.00 83.69 82 LEU A CA 1
ATOM 643 C C . LEU A 1 82 ? 3.571 15.569 -3.316 1.00 83.69 82 LEU A C 1
ATOM 645 O O . LEU A 1 82 ? 4.007 15.650 -4.468 1.00 83.69 82 LEU A O 1
ATOM 649 N N . VAL A 1 83 ? 4.292 15.942 -2.247 1.00 83.50 83 VAL A N 1
ATOM 650 C CA . VAL A 1 83 ? 5.699 16.399 -2.318 1.00 83.50 83 VAL A CA 1
ATOM 651 C C . VAL A 1 83 ? 6.675 15.622 -1.423 1.00 83.50 83 VAL A C 1
ATOM 653 O O . VAL A 1 83 ? 7.879 15.787 -1.599 1.00 83.50 83 VAL A O 1
ATOM 656 N N . GLY A 1 84 ? 6.194 14.807 -0.476 1.00 84.69 84 GLY A N 1
ATOM 657 C CA . GLY A 1 84 ? 7.015 14.150 0.550 1.00 84.69 84 GLY A CA 1
ATOM 658 C C . GLY A 1 84 ? 6.837 12.631 0.659 1.00 84.69 84 GLY A C 1
ATOM 659 O O . GLY A 1 84 ? 5.795 12.065 0.331 1.00 84.69 84 GLY A O 1
ATOM 660 N N . GLY A 1 85 ? 7.874 11.959 1.168 1.00 89.19 85 GLY A N 1
ATOM 661 C CA . GLY A 1 85 ? 7.980 10.497 1.212 1.00 89.19 85 GLY A CA 1
ATOM 662 C C . GLY A 1 85 ? 7.263 9.800 2.369 1.00 89.19 85 GLY A C 1
ATOM 663 O O . GLY A 1 85 ? 7.877 9.044 3.126 1.00 89.19 85 GLY A O 1
ATOM 664 N N . GLY A 1 86 ? 5.952 10.001 2.496 1.00 92.31 86 GLY A N 1
ATOM 665 C CA . GLY A 1 86 ? 5.147 9.230 3.441 1.00 92.31 86 GLY A CA 1
ATOM 666 C C . GLY A 1 86 ? 3.646 9.488 3.374 1.00 92.31 86 GLY A C 1
ATOM 667 O O . GLY A 1 86 ? 3.123 10.140 2.468 1.00 92.31 86 GLY A O 1
ATOM 668 N N . PHE A 1 87 ? 2.950 8.978 4.387 1.00 93.50 87 PHE A N 1
ATOM 669 C CA . PHE A 1 87 ? 1.508 9.125 4.568 1.00 93.50 87 PHE A CA 1
ATOM 670 C C . PHE A 1 87 ? 1.124 9.140 6.054 1.00 93.50 87 PHE A C 1
ATOM 672 O O . PHE A 1 87 ? 1.929 8.850 6.944 1.00 93.50 87 PHE A O 1
ATOM 679 N N . ARG A 1 88 ? -0.148 9.426 6.339 1.00 94.00 88 ARG A N 1
ATOM 680 C CA . ARG A 1 88 ? -0.775 9.213 7.648 1.00 94.00 88 ARG A CA 1
ATOM 681 C C . ARG A 1 88 ? -1.919 8.213 7.583 1.00 94.00 88 ARG A C 1
ATOM 6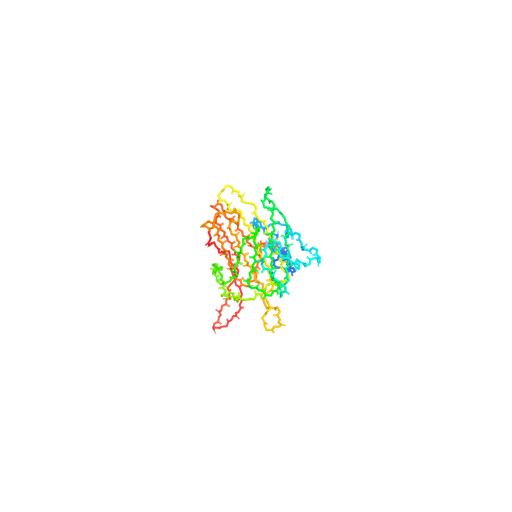83 O O . ARG A 1 88 ? -2.593 8.109 6.569 1.00 94.00 88 ARG A O 1
ATOM 690 N N . ILE A 1 89 ? -2.206 7.569 8.713 1.00 94.06 89 ILE A N 1
ATOM 691 C CA . ILE A 1 89 ? -3.487 6.906 8.998 1.00 94.06 89 ILE A CA 1
ATOM 692 C C . ILE A 1 89 ? -4.026 7.501 10.303 1.00 94.06 89 ILE A C 1
ATOM 694 O O . ILE A 1 89 ? -3.356 7.412 11.331 1.00 94.06 89 ILE A O 1
ATOM 698 N N . ASN A 1 90 ? -5.214 8.113 10.281 1.00 91.81 90 ASN A N 1
ATOM 699 C CA . ASN A 1 90 ? -5.864 8.750 11.443 1.00 91.81 90 ASN A CA 1
ATOM 700 C C . ASN A 1 90 ? -4.906 9.637 12.270 1.00 91.81 90 ASN A C 1
ATOM 702 O O . ASN A 1 90 ? -4.763 9.464 13.480 1.00 91.81 90 ASN A O 1
ATOM 706 N N . GLY A 1 91 ? -4.184 10.545 11.608 1.00 88.50 91 GLY A N 1
ATOM 707 C CA . GLY A 1 91 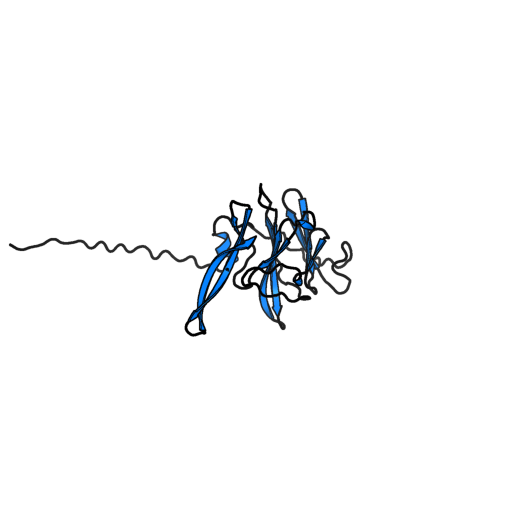? -3.245 11.458 12.268 1.00 88.50 91 GLY A CA 1
ATOM 708 C C . GLY A 1 91 ? -1.902 10.843 12.697 1.00 88.50 91 GLY A C 1
ATOM 709 O O . GLY A 1 91 ? -1.012 11.594 13.099 1.00 88.50 91 GLY A O 1
ATOM 710 N N . ARG A 1 92 ? -1.685 9.527 12.559 1.00 92.44 92 ARG A N 1
ATOM 711 C CA . ARG A 1 92 ? -0.390 8.863 12.798 1.00 92.44 92 ARG A CA 1
ATOM 712 C C . ARG A 1 92 ? 0.417 8.756 11.502 1.00 92.44 92 ARG A C 1
ATOM 714 O O . ARG A 1 92 ? -0.079 8.184 10.541 1.00 92.44 92 ARG A O 1
ATOM 721 N N . GLN A 1 93 ? 1.653 9.251 11.509 1.00 92.50 93 GLN A N 1
ATOM 722 C CA . GLN A 1 93 ? 2.578 9.249 10.365 1.00 92.50 93 GLN A CA 1
ATOM 723 C C . GLN A 1 93 ? 3.296 7.904 10.153 1.00 92.50 93 GLN A C 1
ATOM 725 O O . GLN A 1 93 ? 3.562 7.171 11.114 1.00 92.50 93 GLN A O 1
ATOM 730 N N . PHE A 1 94 ? 3.587 7.618 8.883 1.00 94.00 94 PHE A N 1
ATOM 731 C CA . PHE A 1 94 ? 4.326 6.473 8.358 1.00 94.00 94 PHE A CA 1
ATOM 732 C C . PHE A 1 94 ? 5.204 6.946 7.189 1.00 94.00 94 PHE A C 1
ATOM 734 O O . PHE A 1 94 ? 4.692 7.376 6.156 1.00 94.00 94 PHE A O 1
ATOM 741 N N . ASP A 1 95 ? 6.521 6.867 7.354 1.00 93.56 95 ASP A N 1
ATOM 742 C CA . ASP A 1 95 ? 7.502 7.332 6.367 1.00 93.56 95 ASP A CA 1
ATOM 743 C C . ASP A 1 95 ? 7.936 6.161 5.475 1.00 93.56 95 ASP A C 1
ATOM 745 O O . ASP A 1 95 ? 8.232 5.083 6.001 1.00 93.56 95 ASP A O 1
ATOM 749 N N . TYR A 1 96 ? 8.006 6.334 4.151 1.00 93.06 96 TYR A N 1
ATOM 750 C CA . TYR A 1 96 ? 8.293 5.222 3.229 1.00 93.06 96 TYR A CA 1
ATOM 751 C C . TYR A 1 96 ? 9.659 4.572 3.505 1.00 93.06 96 TYR A C 1
ATOM 753 O O . TYR A 1 96 ? 9.765 3.346 3.509 1.00 93.06 96 TYR A O 1
ATOM 761 N N . GLU A 1 97 ? 10.687 5.357 3.857 1.00 92.25 97 GLU A N 1
ATOM 762 C CA . GLU A 1 97 ? 12.011 4.820 4.220 1.00 92.25 97 GLU A CA 1
ATOM 763 C C . GLU A 1 97 ? 12.032 3.976 5.509 1.00 92.25 97 GLU A C 1
ATOM 765 O O . GLU A 1 97 ? 13.017 3.283 5.764 1.00 92.25 97 GLU A O 1
ATOM 770 N N . SER A 1 98 ? 10.971 4.032 6.326 1.00 92.81 98 SER A N 1
ATOM 771 C CA . SER A 1 98 ? 10.838 3.255 7.567 1.00 92.81 98 SER A CA 1
ATOM 772 C C . SER A 1 98 ? 10.225 1.863 7.356 1.00 92.81 98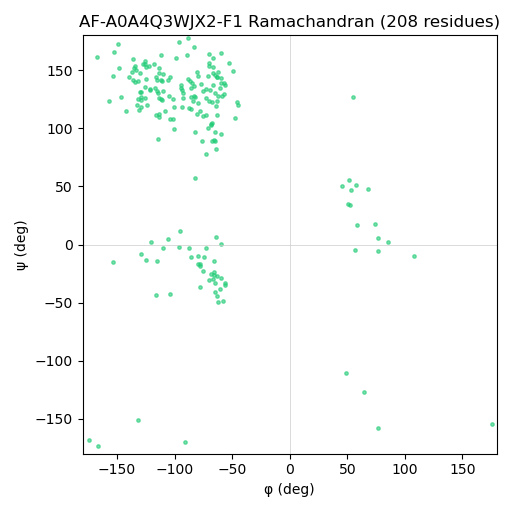 SER A C 1
ATOM 774 O O . SER A 1 98 ? 10.102 1.087 8.309 1.00 92.81 98 SER A O 1
ATOM 776 N N . ALA A 1 99 ? 9.831 1.535 6.122 1.00 94.19 99 ALA A N 1
ATOM 777 C CA . ALA A 1 99 ? 9.240 0.250 5.780 1.00 94.19 99 ALA A CA 1
ATOM 778 C C . ALA A 1 99 ? 10.243 -0.906 5.926 1.00 94.19 99 ALA A C 1
ATOM 780 O O . ALA A 1 99 ? 11.387 -0.832 5.474 1.00 94.19 99 ALA A O 1
ATOM 781 N N . ARG A 1 100 ? 9.794 -2.031 6.495 1.00 93.31 100 ARG A N 1
ATOM 782 C CA . ARG A 1 100 ? 10.534 -3.294 6.401 1.00 93.31 100 ARG A CA 1
ATOM 783 C C . ARG A 1 100 ? 10.395 -3.830 4.976 1.00 93.31 100 ARG A C 1
ATOM 785 O O . ARG A 1 100 ? 9.311 -4.258 4.583 1.00 93.31 100 ARG A O 1
ATOM 792 N N . LEU A 1 101 ? 11.503 -3.829 4.241 1.00 91.19 101 LEU A N 1
ATOM 793 C CA . LEU A 1 101 ? 11.600 -4.442 2.917 1.00 91.19 101 LEU A CA 1
ATOM 794 C C . LEU A 1 101 ? 11.290 -5.946 2.997 1.00 91.19 101 LEU A C 1
ATOM 796 O O . LEU A 1 101 ? 11.720 -6.626 3.937 1.00 91.19 101 LEU A O 1
ATOM 800 N N . LEU A 1 102 ? 10.547 -6.453 2.015 1.00 86.88 102 LEU A N 1
ATOM 801 C CA . LEU A 1 102 ? 10.335 -7.886 1.787 1.00 86.88 102 LEU A CA 1
ATOM 802 C C . LEU A 1 102 ? 11.317 -8.417 0.718 1.00 86.88 102 LEU A C 1
ATOM 804 O O . LEU A 1 102 ? 12.095 -7.648 0.150 1.00 86.88 102 LEU A O 1
ATOM 808 N N . SER A 1 103 ? 11.346 -9.731 0.466 1.00 82.44 103 SER A N 1
ATOM 809 C CA . SER A 1 103 ? 12.293 -10.318 -0.502 1.00 82.44 103 SER A CA 1
ATOM 810 C C . SER A 1 103 ? 12.024 -9.783 -1.905 1.00 82.44 103 SER A C 1
ATOM 812 O O . SER A 1 103 ? 10.909 -9.903 -2.403 1.00 82.44 103 SER A O 1
ATOM 814 N N . GLY A 1 104 ? 13.044 -9.193 -2.532 1.00 79.69 104 GLY A N 1
ATOM 815 C CA . GLY A 1 104 ? 12.944 -8.558 -3.849 1.00 79.69 104 GLY A CA 1
ATOM 816 C C . GLY A 1 104 ? 12.457 -7.102 -3.841 1.00 79.69 104 GLY A C 1
ATOM 817 O O . GLY A 1 104 ? 12.318 -6.521 -4.914 1.00 79.69 104 GLY A O 1
ATOM 818 N N . ALA A 1 105 ? 12.206 -6.498 -2.673 1.00 84.12 105 ALA A N 1
ATOM 819 C CA . ALA A 1 105 ? 11.967 -5.059 -2.558 1.00 84.12 105 ALA A CA 1
ATOM 820 C C . ALA A 1 105 ? 13.297 -4.285 -2.494 1.00 84.12 105 ALA A C 1
ATOM 822 O O . ALA A 1 105 ? 14.224 -4.677 -1.780 1.00 84.12 105 ALA A O 1
ATOM 823 N N . GLU A 1 106 ? 13.392 -3.179 -3.231 1.00 84.69 106 GLU A N 1
ATOM 824 C CA . GLU A 1 106 ? 14.533 -2.257 -3.164 1.00 84.69 106 GLU A CA 1
ATOM 825 C C . GLU A 1 106 ? 14.279 -1.192 -2.083 1.00 84.69 106 GLU A C 1
ATOM 827 O O . GLU A 1 106 ? 13.145 -1.002 -1.650 1.00 84.69 106 GLU A O 1
ATOM 832 N N . LYS A 1 107 ? 15.308 -0.467 -1.620 1.00 85.69 107 LYS A N 1
ATOM 833 C CA . LYS A 1 107 ? 15.072 0.606 -0.640 1.00 85.69 107 LYS A CA 1
ATOM 834 C C . LYS A 1 107 ? 14.344 1.785 -1.318 1.00 85.69 107 LYS A C 1
ATOM 836 O O . LYS A 1 107 ? 14.912 2.351 -2.255 1.00 85.69 107 LYS A O 1
ATOM 841 N N . PRO A 1 108 ? 13.172 2.226 -0.822 1.00 84.19 108 PRO A N 1
ATOM 842 C CA . PRO A 1 108 ? 12.463 3.357 -1.405 1.00 84.19 108 PRO A CA 1
ATOM 843 C C . PRO A 1 108 ? 13.192 4.684 -1.159 1.00 84.19 108 PRO A C 1
ATOM 845 O O . PRO A 1 108 ? 13.965 4.841 -0.206 1.00 84.19 108 PRO A O 1
ATOM 848 N N . SER A 1 109 ? 12.927 5.658 -2.031 1.00 80.62 109 SER A N 1
ATOM 849 C CA . SER A 1 109 ? 13.469 7.012 -1.904 1.00 80.62 109 SER A CA 1
ATOM 850 C C . SER A 1 109 ? 12.839 7.740 -0.712 1.00 80.62 109 SER A C 1
ATOM 852 O O . SER A 1 109 ? 11.621 7.726 -0.546 1.00 80.62 109 SER A O 1
ATOM 854 N N . LYS A 1 110 ? 13.678 8.381 0.110 1.00 79.62 110 LYS A N 1
ATOM 855 C CA . LYS A 1 110 ? 13.296 8.984 1.397 1.00 79.62 110 LYS A CA 1
ATOM 856 C C . LYS A 1 110 ? 12.197 10.035 1.271 1.00 79.62 110 LYS A C 1
ATOM 858 O O . LYS A 1 110 ? 11.245 10.013 2.040 1.00 79.62 110 LYS A O 1
ATOM 863 N N . ASP A 1 111 ? 12.367 10.959 0.333 1.00 78.62 111 ASP A N 1
ATOM 864 C CA . ASP A 1 111 ? 11.561 12.179 0.240 1.00 78.62 111 ASP A CA 1
ATOM 865 C C . ASP A 1 111 ? 10.552 12.121 -0.923 1.00 78.62 111 ASP A C 1
ATOM 867 O O . ASP A 1 111 ? 9.875 13.103 -1.204 1.00 78.62 111 ASP A O 1
ATOM 871 N N . ALA A 1 112 ? 10.447 10.982 -1.619 1.00 83.12 112 ALA A N 1
ATOM 872 C CA . ALA A 1 112 ? 9.652 10.866 -2.837 1.00 83.12 112 ALA A CA 1
ATOM 873 C C . ALA A 1 112 ? 8.160 10.584 -2.561 1.00 83.12 112 ALA A C 1
ATOM 875 O O . ALA A 1 112 ? 7.845 9.550 -1.966 1.00 83.12 112 ALA A O 1
ATOM 876 N N . PRO A 1 113 ? 7.233 11.425 -3.053 1.00 88.88 113 PRO A N 1
ATOM 877 C CA . PRO A 1 113 ? 5.802 11.146 -2.999 1.00 88.88 113 PRO A CA 1
ATOM 878 C C . PRO A 1 113 ? 5.401 10.006 -3.949 1.00 88.88 113 PRO A C 1
ATOM 880 O O . PRO A 1 113 ? 6.121 9.658 -4.893 1.00 88.88 113 PRO A O 1
ATOM 883 N N . LEU A 1 114 ? 4.202 9.468 -3.719 1.00 90.25 114 LEU A N 1
ATOM 884 C CA . LEU A 1 114 ? 3.523 8.558 -4.642 1.00 90.25 114 LEU A CA 1
ATOM 885 C C . LEU A 1 114 ? 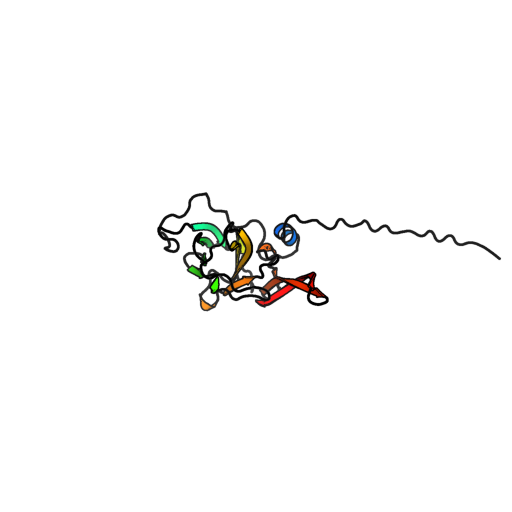2.401 9.294 -5.373 1.00 90.25 114 LEU A C 1
ATOM 887 O O . LEU A 1 114 ? 1.700 10.115 -4.787 1.00 90.25 114 LEU A O 1
ATOM 891 N N . TYR A 1 115 ? 2.199 8.939 -6.637 1.00 87.69 115 TYR A N 1
ATOM 892 C CA . TYR A 1 115 ? 1.139 9.469 -7.493 1.00 87.69 115 TYR A CA 1
ATOM 893 C C . TYR A 1 115 ? 0.104 8.383 -7.817 1.00 87.69 115 TYR A C 1
ATOM 895 O O . TYR A 1 115 ? 0.372 7.195 -7.644 1.00 87.69 115 TYR A O 1
ATOM 903 N N . ASP A 1 116 ? -1.082 8.776 -8.291 1.00 88.56 116 ASP A N 1
ATOM 904 C CA . ASP A 1 116 ? -2.201 7.867 -8.608 1.00 88.56 116 ASP A CA 1
ATOM 905 C C . ASP A 1 116 ? -2.579 6.907 -7.458 1.00 88.56 116 ASP A C 1
ATOM 907 O O . ASP A 1 116 ? -2.959 5.753 -7.680 1.00 88.56 116 ASP A O 1
ATOM 911 N N . VAL A 1 117 ? -2.450 7.383 -6.214 1.00 91.81 117 VAL A N 1
ATOM 912 C CA . VAL A 1 117 ? -2.552 6.549 -5.011 1.00 91.81 117 VAL A CA 1
ATOM 913 C C . VAL A 1 117 ? -3.923 5.879 -4.903 1.00 91.81 117 VAL A C 1
ATOM 915 O O . VAL A 1 117 ? -4.972 6.494 -5.095 1.00 91.81 117 VAL A O 1
ATOM 918 N N . SER A 1 118 ? -3.904 4.588 -4.579 1.00 93.00 118 SER A N 1
ATOM 919 C CA . SER A 1 118 ? -5.082 3.771 -4.303 1.00 93.00 118 SER A CA 1
ATOM 920 C C . SER A 1 118 ? -4.882 3.035 -2.978 1.00 93.00 118 SER A C 1
ATOM 922 O O . SER A 1 118 ? -3.885 2.336 -2.784 1.00 93.00 118 SER A O 1
ATOM 924 N N . VAL A 1 119 ? -5.821 3.218 -2.048 1.00 94.81 119 VAL A N 1
ATOM 925 C CA . VAL A 1 119 ? -5.736 2.702 -0.675 1.00 94.81 119 VAL A CA 1
ATOM 926 C C . VAL A 1 119 ? -6.762 1.596 -0.485 1.00 94.81 119 VAL A C 1
ATOM 928 O O . VAL A 1 119 ? -7.948 1.824 -0.678 1.00 94.81 119 VAL A O 1
ATOM 931 N N . TYR A 1 120 ? -6.330 0.414 -0.063 1.00 95.12 120 TYR A N 1
ATOM 932 C CA . TYR A 1 120 ? -7.181 -0.750 0.168 1.00 95.12 120 TYR A CA 1
ATOM 933 C C . TYR A 1 120 ? -7.220 -1.114 1.656 1.00 95.12 120 TYR A C 1
ATOM 935 O O . TYR A 1 120 ? -6.268 -0.875 2.404 1.00 95.12 120 TYR A O 1
ATOM 943 N N . VAL A 1 121 ? -8.323 -1.722 2.093 1.00 94.50 121 VAL A N 1
ATOM 944 C CA . VAL A 1 121 ? -8.576 -2.095 3.493 1.00 94.50 121 VAL A CA 1
ATOM 945 C C . VAL A 1 121 ? -8.900 -3.574 3.638 1.00 94.50 121 VAL A C 1
ATOM 947 O O . VAL A 1 121 ? -9.618 -4.138 2.820 1.00 94.50 121 VAL A O 1
ATOM 950 N N . ALA A 1 122 ? -8.416 -4.185 4.718 1.00 92.50 122 ALA A N 1
ATOM 951 C CA . ALA A 1 122 ? -8.737 -5.556 5.087 1.00 92.50 122 ALA A CA 1
ATOM 952 C C . ALA A 1 122 ? -9.116 -5.631 6.570 1.00 92.50 122 ALA A C 1
ATOM 954 O O . ALA A 1 122 ? -8.329 -5.283 7.458 1.00 92.50 122 ALA A O 1
ATOM 955 N N . THR A 1 123 ? -10.335 -6.083 6.860 1.00 90.81 123 THR A N 1
ATOM 956 C CA . THR A 1 123 ? -10.805 -6.288 8.235 1.00 90.81 123 THR A CA 1
ATOM 957 C C . THR A 1 123 ? -10.147 -7.513 8.857 1.00 90.81 123 THR A C 1
ATOM 959 O O . THR A 1 123 ? -10.241 -8.608 8.313 1.00 90.81 123 THR A O 1
ATOM 962 N N . GLY A 1 124 ? -9.526 -7.334 10.024 1.00 86.38 124 GLY A N 1
ATOM 963 C CA . GLY A 1 124 ? -8.941 -8.437 10.784 1.00 86.38 124 GLY A CA 1
ATOM 964 C C . GLY A 1 124 ? -10.000 -9.401 11.319 1.00 86.38 124 GLY A C 1
ATOM 965 O O . GLY A 1 124 ? -11.110 -8.983 11.654 1.00 86.38 124 GLY A O 1
ATOM 966 N N . PHE A 1 125 ? -9.640 -10.678 11.418 1.00 82.88 125 PHE A N 1
ATOM 967 C CA . PHE A 1 125 ? -10.522 -11.768 11.833 1.00 82.88 125 PHE A CA 1
ATOM 968 C C . PHE A 1 125 ? -9.730 -12.833 12.607 1.00 82.88 125 PHE A C 1
ATOM 970 O O . PHE A 1 125 ? -8.709 -13.321 12.125 1.00 82.88 125 PHE A O 1
ATOM 977 N N . GLU A 1 126 ? -10.181 -13.193 13.810 1.00 83.88 126 GLU A N 1
ATOM 978 C CA . GLU A 1 126 ? -9.457 -14.087 14.731 1.00 83.88 126 GLU A CA 1
ATOM 979 C C . GLU A 1 126 ? -7.975 -13.689 14.923 1.00 83.88 126 GLU A C 1
ATOM 981 O O . GLU A 1 126 ? -7.682 -12.662 15.534 1.00 83.88 126 GLU A O 1
ATOM 986 N N . LYS A 1 127 ? -7.034 -14.496 14.408 1.00 79.75 127 LYS A N 1
ATOM 987 C CA . LYS A 1 127 ? -5.580 -14.263 14.472 1.00 79.75 127 LYS A CA 1
ATOM 988 C C . LYS A 1 127 ? -5.082 -13.253 13.434 1.00 79.75 127 LYS A C 1
ATOM 990 O O . LYS A 1 127 ? -3.969 -12.748 13.560 1.00 79.75 127 LYS A O 1
ATOM 995 N N . ARG A 1 128 ? -5.881 -12.970 12.403 1.00 84.38 128 ARG A N 1
ATOM 996 C CA . ARG A 1 128 ? -5.515 -12.127 11.261 1.00 84.38 128 ARG A CA 1
ATOM 997 C C . ARG A 1 128 ? -5.592 -10.651 11.662 1.00 84.38 128 ARG A C 1
ATOM 999 O O . ARG A 1 128 ? -6.694 -10.173 11.947 1.00 84.38 128 ARG A O 1
ATOM 1006 N N . PRO A 1 129 ? -4.475 -9.898 11.699 1.00 88.25 129 PRO A N 1
ATOM 1007 C CA . PRO A 1 129 ? -4.528 -8.469 11.983 1.00 88.25 129 PRO A CA 1
ATOM 1008 C C . PRO A 1 129 ? -5.286 -7.735 10.873 1.00 88.25 129 PRO A C 1
ATOM 1010 O O . PRO A 1 129 ? -5.163 -8.078 9.700 1.00 88.25 129 PRO A O 1
ATOM 1013 N N . ALA A 1 130 ? -6.024 -6.682 11.230 1.00 92.38 130 ALA A N 1
ATOM 1014 C CA . ALA A 1 130 ? -6.554 -5.757 10.232 1.00 92.38 130 ALA A CA 1
ATOM 1015 C C . ALA A 1 130 ? -5.394 -5.065 9.503 1.00 92.38 130 ALA A C 1
ATOM 1017 O O . ALA A 1 130 ? -4.375 -4.760 10.133 1.00 92.38 130 ALA A O 1
ATOM 1018 N N . MET A 1 131 ? -5.541 -4.799 8.207 1.00 94.44 131 MET A N 1
ATOM 1019 C CA . MET A 1 131 ? -4.482 -4.213 7.384 1.00 94.44 131 MET A CA 1
ATOM 1020 C C . MET A 1 131 ? -5.002 -3.077 6.504 1.00 94.44 131 MET A C 1
ATOM 1022 O O . MET A 1 131 ? -6.179 -3.026 6.147 1.00 94.44 131 MET A O 1
ATOM 1026 N N . ILE A 1 132 ? -4.096 -2.167 6.159 1.00 95.94 132 ILE A N 1
ATOM 1027 C CA . ILE A 1 132 ? -4.266 -1.169 5.101 1.00 95.94 132 ILE A CA 1
ATOM 1028 C C . ILE A 1 132 ? -3.133 -1.392 4.103 1.00 95.94 132 ILE A C 1
ATOM 1030 O O . ILE A 1 132 ? -1.987 -1.559 4.519 1.00 95.94 132 ILE A O 1
ATOM 1034 N N . CYS A 1 133 ? -3.444 -1.401 2.812 1.00 95.69 133 CYS A N 1
ATOM 1035 C CA . CYS A 1 133 ? -2.454 -1.405 1.743 1.00 95.69 133 CYS A CA 1
ATOM 1036 C C . CYS A 1 133 ? -2.571 -0.119 0.926 1.00 95.69 133 CYS A C 1
ATOM 1038 O O . CYS A 1 133 ? -3.664 0.417 0.757 1.00 95.69 133 CYS A O 1
ATOM 1040 N N . ILE A 1 134 ? -1.441 0.397 0.462 1.00 95.25 134 ILE A N 1
ATOM 1041 C CA . ILE A 1 134 ? -1.329 1.639 -0.297 1.00 95.25 134 ILE A CA 1
ATOM 1042 C C . ILE A 1 134 ? -0.476 1.320 -1.517 1.00 95.25 134 ILE A C 1
ATOM 1044 O O . ILE A 1 134 ? 0.698 0.982 -1.361 1.00 95.25 134 ILE A O 1
ATOM 1048 N N . GLN A 1 135 ? -1.059 1.423 -2.711 1.00 93.44 135 GLN A N 1
ATOM 1049 C CA . GLN A 1 135 ? -0.324 1.329 -3.972 1.00 93.44 135 GLN A CA 1
ATOM 1050 C C . GLN A 1 135 ? -0.310 2.679 -4.686 1.00 93.44 135 GLN A C 1
ATOM 1052 O O . GLN A 1 135 ? -1.306 3.404 -4.664 1.00 93.44 135 GLN A O 1
ATOM 1057 N N . GLY A 1 136 ? 0.810 3.025 -5.313 1.00 91.81 136 GLY A N 1
ATOM 1058 C CA . GLY A 1 136 ? 0.959 4.270 -6.063 1.00 91.81 136 GLY A CA 1
ATOM 1059 C C . GLY A 1 136 ? 2.218 4.279 -6.926 1.00 91.81 136 GLY A C 1
ATOM 1060 O O . GLY A 1 136 ? 3.143 3.497 -6.724 1.00 91.81 136 GLY A O 1
ATOM 1061 N N . ARG A 1 137 ? 2.256 5.163 -7.920 1.00 89.56 137 ARG A N 1
ATOM 1062 C CA . ARG A 1 137 ? 3.362 5.269 -8.876 1.00 89.56 137 ARG A CA 1
ATOM 1063 C C . ARG A 1 137 ? 4.471 6.159 -8.327 1.00 89.56 137 ARG A C 1
ATOM 1065 O O . ARG A 1 137 ? 4.219 7.322 -8.016 1.00 89.56 137 ARG A O 1
ATOM 1072 N N . TYR A 1 138 ? 5.706 5.663 -8.305 1.00 86.75 138 TYR A N 1
ATOM 1073 C CA . TYR A 1 138 ? 6.883 6.502 -8.072 1.00 86.75 138 TYR A CA 1
ATOM 1074 C C . TYR A 1 138 ? 7.381 7.126 -9.387 1.00 86.75 138 TYR A C 1
ATOM 1076 O O . TYR A 1 138 ? 7.499 6.460 -10.424 1.00 86.75 138 TYR A O 1
ATOM 1084 N N . MET A 1 139 ? 7.681 8.429 -9.346 1.00 82.12 139 MET A N 1
ATOM 1085 C CA . MET A 1 139 ? 8.221 9.196 -10.469 1.00 82.12 139 MET A CA 1
ATOM 1086 C C . MET A 1 139 ? 9.741 9.396 -10.345 1.00 82.12 139 MET A C 1
ATOM 1088 O O . MET A 1 139 ? 10.218 10.312 -9.681 1.00 82.12 139 MET A O 1
ATOM 1092 N N . GLY A 1 140 ? 10.513 8.572 -11.057 1.00 70.69 140 GLY A N 1
ATOM 1093 C CA . GLY A 1 140 ? 11.969 8.691 -11.145 1.00 70.69 140 GLY A CA 1
ATOM 1094 C C . GLY A 1 140 ? 12.414 9.512 -12.362 1.00 70.69 140 GLY A C 1
ATOM 1095 O O . GLY A 1 140 ? 12.199 9.106 -13.507 1.00 70.69 140 GLY A O 1
ATOM 1096 N N . SER A 1 141 ? 13.094 10.639 -12.133 1.00 68.44 141 SER A N 1
ATOM 1097 C CA . SER A 1 141 ? 13.617 11.537 -13.186 1.00 68.44 141 SER A CA 1
ATOM 1098 C C . SER A 1 141 ? 12.552 11.982 -14.209 1.00 68.44 141 SER A C 1
ATOM 1100 O O . SER A 1 141 ? 12.768 11.892 -15.417 1.00 68.44 141 SER A O 1
ATOM 1102 N N . GLY A 1 142 ? 11.380 12.420 -13.735 1.00 63.91 142 GLY A N 1
ATOM 1103 C CA . GLY A 1 142 ? 10.316 12.960 -14.595 1.00 63.91 142 GLY A CA 1
ATOM 1104 C C . GLY A 1 142 ? 9.540 11.923 -15.419 1.00 63.91 142 GLY A C 1
ATOM 1105 O O . GLY A 1 142 ? 8.889 12.284 -16.395 1.00 63.91 142 GLY A O 1
ATOM 1106 N N . ARG A 1 143 ? 9.607 10.635 -15.058 1.00 64.81 143 ARG A N 1
ATOM 1107 C CA . ARG A 1 143 ? 8.734 9.576 -15.593 1.00 64.81 143 ARG A CA 1
ATOM 1108 C C . ARG A 1 143 ? 8.257 8.673 -14.462 1.00 64.81 143 ARG A C 1
ATOM 1110 O O . ARG A 1 143 ? 9.050 8.346 -13.581 1.00 64.81 143 ARG A O 1
ATOM 1117 N N . PHE A 1 144 ? 7.005 8.223 -14.508 1.00 71.88 144 PHE A N 1
ATOM 1118 C CA . PHE A 1 144 ? 6.554 7.108 -13.671 1.00 71.88 144 PHE A CA 1
ATOM 1119 C C . PHE A 1 144 ? 7.355 5.853 -14.041 1.00 71.88 144 PHE A C 1
ATOM 1121 O O . PHE A 1 144 ? 7.467 5.531 -15.225 1.00 71.88 144 PHE A O 1
ATOM 1128 N N . ARG A 1 145 ? 7.965 5.190 -13.050 1.00 69.56 145 ARG A N 1
ATOM 1129 C CA . ARG A 1 145 ? 8.863 4.038 -13.278 1.00 69.56 145 ARG A CA 1
ATOM 1130 C C . ARG A 1 145 ? 8.351 2.740 -12.683 1.00 69.56 145 ARG A C 1
ATOM 1132 O O . ARG A 1 145 ? 8.452 1.702 -13.326 1.00 69.56 145 ARG A O 1
ATOM 1139 N N . THR A 1 146 ? 7.840 2.807 -11.463 1.00 81.00 146 THR A N 1
ATOM 1140 C CA . THR A 1 146 ? 7.534 1.645 -10.628 1.00 81.00 146 THR A CA 1
ATOM 1141 C C . THR A 1 146 ? 6.185 1.829 -9.948 1.00 81.00 146 THR A C 1
ATOM 1143 O O . THR A 1 146 ? 5.764 2.955 -9.662 1.00 81.00 146 THR A O 1
ATOM 1146 N N . MET A 1 147 ? 5.494 0.710 -9.724 1.00 87.88 147 MET A N 1
ATOM 1147 C CA . MET A 1 147 ? 4.388 0.648 -8.778 1.00 87.88 147 MET A CA 1
ATOM 1148 C C . MET A 1 147 ? 4.987 0.323 -7.413 1.00 87.88 147 MET A C 1
ATOM 1150 O O . MET A 1 147 ? 5.594 -0.731 -7.237 1.00 87.88 147 MET A O 1
ATOM 1154 N N . GLU A 1 148 ? 4.825 1.236 -6.468 1.00 91.50 148 GLU A N 1
ATOM 1155 C CA . GLU A 1 148 ? 5.218 1.041 -5.081 1.00 91.50 148 GLU A CA 1
ATOM 1156 C C . GLU A 1 148 ? 4.018 0.518 -4.302 1.00 91.50 148 GLU A C 1
ATOM 1158 O O . GLU A 1 148 ? 2.921 1.067 -4.423 1.00 91.50 148 GLU A O 1
ATOM 1163 N N . VAL A 1 149 ? 4.215 -0.527 -3.497 1.00 93.50 149 VAL A N 1
ATOM 1164 C CA . VAL A 1 149 ? 3.143 -1.135 -2.699 1.00 93.50 149 VAL A CA 1
ATOM 1165 C C . VAL A 1 149 ? 3.593 -1.260 -1.247 1.00 93.50 149 VAL A C 1
ATOM 1167 O O . VAL A 1 149 ? 4.560 -1.957 -0.933 1.00 93.50 149 VAL A O 1
ATOM 1170 N N . TYR A 1 150 ? 2.874 -0.579 -0.356 1.00 94.94 150 TYR A N 1
ATOM 1171 C CA . TYR A 1 150 ? 3.130 -0.543 1.081 1.00 94.94 150 TYR A CA 1
ATOM 1172 C C . TYR A 1 150 ? 1.984 -1.178 1.858 1.00 94.94 150 TYR A C 1
ATOM 1174 O O . TYR A 1 150 ? 0.815 -0.964 1.544 1.00 94.94 150 TYR A O 1
ATOM 1182 N N . VAL A 1 151 ? 2.308 -1.913 2.921 1.00 95.25 151 VAL A N 1
ATOM 1183 C CA . VAL A 1 151 ? 1.317 -2.581 3.778 1.00 95.25 151 VAL A CA 1
ATOM 1184 C C . VAL A 1 151 ? 1.521 -2.173 5.227 1.00 95.25 151 VAL A C 1
ATOM 1186 O O . VAL A 1 151 ? 2.606 -2.348 5.780 1.00 95.25 151 VAL A O 1
ATOM 1189 N N . VAL A 1 152 ? 0.463 -1.679 5.867 1.00 96.31 152 VAL A N 1
ATOM 1190 C CA . VAL A 1 152 ? 0.418 -1.443 7.310 1.00 96.31 152 VAL A CA 1
ATOM 1191 C C . VAL A 1 152 ? -0.403 -2.537 7.975 1.00 96.31 152 VAL A C 1
ATOM 1193 O O . VAL A 1 152 ? -1.633 -2.541 7.879 1.00 96.31 152 VAL A O 1
ATOM 1196 N N . SER A 1 153 ? 0.259 -3.442 8.699 1.00 93.94 153 SER A N 1
ATOM 1197 C CA . SER A 1 153 ? -0.439 -4.409 9.548 1.00 93.94 153 SER A CA 1
ATOM 1198 C C . SER A 1 153 ? -0.757 -3.799 10.911 1.00 93.94 153 SER A C 1
ATOM 1200 O O . SER A 1 153 ? 0.054 -3.079 11.499 1.00 93.94 153 SER A O 1
ATOM 1202 N N . ASN A 1 154 ? -1.962 -4.079 11.415 1.00 93.06 154 ASN A N 1
ATOM 1203 C CA . ASN A 1 154 ? -2.494 -3.543 12.668 1.00 93.06 154 ASN A CA 1
ATOM 1204 C C . ASN A 1 154 ? -2.404 -1.993 12.761 1.00 93.06 154 ASN A C 1
ATOM 1206 O O . ASN A 1 154 ? -1.811 -1.455 13.708 1.00 93.06 154 ASN A O 1
ATOM 1210 N N . PRO A 1 155 ? -2.970 -1.248 11.784 1.00 94.75 155 PRO A N 1
ATOM 1211 C CA . PRO A 1 155 ? -2.784 0.203 11.650 1.00 94.75 155 PRO A CA 1
ATOM 1212 C C . PRO A 1 155 ? -3.379 1.004 12.816 1.00 94.75 155 PRO A C 1
ATOM 1214 O O . PRO A 1 155 ? -2.821 2.022 13.216 1.00 94.75 155 PRO A O 1
ATOM 1217 N N . LEU A 1 156 ? -4.482 0.516 13.397 1.00 93.25 156 LEU A N 1
ATOM 1218 C CA . LEU A 1 156 ? -5.178 1.135 14.535 1.00 93.25 156 LEU A CA 1
ATOM 1219 C C . LEU A 1 156 ? -4.752 0.549 15.899 1.00 93.25 156 LEU A C 1
ATOM 1221 O O . LEU A 1 156 ? -5.427 0.773 16.907 1.00 93.25 156 LEU A O 1
ATOM 1225 N N . GLY A 1 157 ? -3.670 -0.235 15.922 1.00 91.50 157 GLY A N 1
ATOM 1226 C CA . GLY A 1 157 ? -3.087 -0.827 17.124 1.00 91.50 157 GLY A CA 1
ATOM 1227 C C . GLY A 1 157 ? -2.061 0.069 17.824 1.00 91.50 157 GLY A C 1
ATOM 1228 O O . GLY A 1 157 ? -1.716 1.159 17.363 1.00 91.50 157 GLY A O 1
ATOM 1229 N N . LYS A 1 158 ? -1.533 -0.420 18.954 1.00 92.69 158 LYS A N 1
ATOM 1230 C CA . LYS A 1 158 ? -0.409 0.220 19.657 1.00 92.69 158 LYS A CA 1
ATOM 1231 C C . LYS A 1 158 ? 0.852 0.239 18.774 1.00 92.69 158 LYS A C 1
ATOM 1233 O O . LYS A 1 158 ? 1.069 -0.679 17.981 1.00 92.69 158 LYS A O 1
ATOM 1238 N N . ARG A 1 159 ? 1.705 1.264 18.933 1.00 89.31 159 ARG A N 1
ATOM 1239 C CA . ARG A 1 159 ? 2.882 1.513 18.068 1.00 89.31 159 ARG A CA 1
ATOM 1240 C C . ARG A 1 159 ? 3.849 0.323 17.992 1.00 89.31 159 ARG A C 1
ATOM 1242 O O . ARG A 1 159 ? 4.373 0.062 16.915 1.00 89.31 159 ARG A O 1
ATOM 1249 N N . ASP A 1 160 ? 4.015 -0.421 19.085 1.00 90.94 160 ASP A N 1
ATOM 1250 C CA . ASP A 1 160 ? 4.825 -1.644 19.198 1.00 90.94 160 ASP A CA 1
ATOM 1251 C C . ASP A 1 160 ? 4.294 -2.827 18.369 1.00 90.94 160 ASP A C 1
ATOM 1253 O O . ASP A 1 160 ? 5.078 -3.704 17.997 1.00 90.94 160 ASP A O 1
ATOM 1257 N N . ARG A 1 161 ? 2.995 -2.845 18.036 1.00 90.31 161 ARG A N 1
ATOM 1258 C CA . ARG A 1 161 ? 2.311 -3.939 17.315 1.00 90.31 161 ARG A CA 1
ATOM 1259 C C . ARG A 1 161 ? 1.884 -3.602 15.890 1.00 90.31 161 ARG A C 1
ATOM 1261 O O . ARG A 1 161 ? 1.338 -4.472 15.220 1.00 90.31 161 ARG A O 1
ATOM 1268 N N . THR A 1 162 ? 2.091 -2.371 15.438 1.00 94.31 162 THR A N 1
ATOM 1269 C CA . THR A 1 162 ? 1.913 -1.986 14.032 1.00 94.31 162 THR A CA 1
ATOM 1270 C C . THR A 1 162 ? 3.219 -2.211 13.278 1.00 94.31 162 THR A C 1
ATOM 1272 O O . THR A 1 162 ? 4.294 -1.932 13.816 1.00 94.31 162 THR A O 1
ATOM 1275 N N . ARG A 1 163 ? 3.159 -2.665 12.028 1.00 93.50 163 ARG A N 1
ATOM 1276 C CA . ARG A 1 163 ? 4.330 -2.754 11.141 1.00 93.50 163 ARG A CA 1
ATOM 1277 C C . ARG A 1 163 ? 4.014 -2.110 9.798 1.00 93.50 163 ARG A C 1
ATOM 1279 O O . ARG A 1 163 ? 2.869 -2.163 9.366 1.00 93.50 163 ARG A O 1
ATOM 1286 N N . LEU A 1 164 ? 5.029 -1.513 9.182 1.00 95.44 164 LEU A N 1
ATOM 1287 C CA . LEU A 1 164 ? 5.016 -1.032 7.803 1.00 95.44 164 LEU A CA 1
ATOM 1288 C C . LEU A 1 164 ? 5.932 -1.945 6.986 1.00 95.44 164 LEU A C 1
ATOM 1290 O O . LEU A 1 164 ? 7.059 -2.211 7.410 1.00 95.44 164 LEU A O 1
ATOM 1294 N N . PHE A 1 165 ? 5.454 -2.404 5.837 1.00 93.62 165 PHE A N 1
ATOM 1295 C CA . PHE A 1 165 ? 6.196 -3.233 4.891 1.00 93.62 165 PHE A CA 1
ATOM 1296 C C . PHE A 1 165 ? 6.172 -2.606 3.502 1.00 93.62 165 PHE A C 1
ATOM 1298 O O . PHE A 1 165 ? 5.240 -1.868 3.183 1.00 93.62 165 PHE A O 1
ATOM 1305 N N . HIS A 1 166 ? 7.173 -2.928 2.688 1.00 93.31 166 HIS A N 1
ATOM 1306 C CA . HIS A 1 166 ? 7.289 -2.514 1.289 1.00 93.31 166 HIS A CA 1
ATOM 1307 C C . HIS A 1 166 ? 7.572 -3.747 0.426 1.00 93.31 166 HIS A C 1
ATOM 1309 O O . HIS A 1 166 ? 8.394 -4.593 0.793 1.00 93.31 166 HIS A O 1
ATOM 1315 N N . LEU A 1 167 ? 6.806 -3.889 -0.655 1.00 90.50 167 LEU A N 1
ATOM 1316 C CA . LEU A 1 167 ? 6.783 -5.064 -1.527 1.00 90.50 167 LEU A CA 1
ATOM 1317 C C . LEU A 1 167 ? 7.650 -4.852 -2.786 1.00 90.50 167 LEU A C 1
ATOM 1319 O O . LEU A 1 167 ? 7.909 -3.711 -3.165 1.00 90.50 167 LEU A O 1
ATOM 1323 N N . PRO A 1 168 ? 8.065 -5.933 -3.477 1.00 86.62 168 PRO A N 1
ATOM 1324 C CA . PRO A 1 168 ? 8.810 -5.845 -4.737 1.00 86.62 168 PRO A CA 1
ATOM 1325 C C . PRO A 1 168 ? 8.081 -5.030 -5.806 1.00 86.62 168 PRO A C 1
ATOM 1327 O O . PRO A 1 168 ? 6.891 -5.238 -6.027 1.00 86.62 168 PRO A O 1
ATOM 1330 N N . HIS A 1 169 ? 8.787 -4.173 -6.544 1.00 81.75 169 HIS A N 1
ATOM 1331 C CA . HIS A 1 169 ? 8.160 -3.326 -7.573 1.00 81.75 169 HIS A CA 1
ATOM 1332 C C . HIS A 1 169 ? 7.584 -4.131 -8.759 1.00 81.75 169 HIS A C 1
ATOM 1334 O O . HIS A 1 169 ? 6.677 -3.674 -9.457 1.00 81.75 169 HIS A O 1
ATOM 1340 N N . LEU A 1 170 ? 8.132 -5.323 -9.030 1.00 75.44 170 LEU A N 1
ATOM 1341 C CA . LEU A 1 170 ? 7.697 -6.178 -10.135 1.00 75.44 170 LEU A CA 1
ATOM 1342 C C . LEU A 1 170 ? 6.366 -6.856 -9.799 1.00 75.44 170 LEU A C 1
ATOM 1344 O O . LEU A 1 170 ? 6.309 -7.748 -8.958 1.00 75.44 170 LEU A O 1
ATOM 1348 N N . HIS A 1 171 ? 5.316 -6.427 -10.500 1.00 73.75 171 HIS A N 1
ATOM 1349 C CA . HIS A 1 171 ? 3.978 -7.037 -10.541 1.00 73.75 171 HIS A CA 1
ATOM 1350 C C . HIS A 1 171 ? 3.265 -7.161 -9.181 1.00 73.75 171 HIS A C 1
ATOM 1352 O O . HIS A 1 171 ? 2.274 -7.886 -9.068 1.00 73.75 171 HIS A O 1
ATOM 1358 N N . SER A 1 172 ? 3.718 -6.423 -8.163 1.00 78.31 172 SER A N 1
ATOM 1359 C CA . SER A 1 172 ? 2.972 -6.253 -6.917 1.00 78.31 172 SER A CA 1
ATOM 1360 C C . SER A 1 172 ? 1.745 -5.372 -7.118 1.00 78.31 172 SER A C 1
ATOM 1362 O O . SER A 1 172 ? 1.753 -4.393 -7.862 1.00 78.31 172 SER A O 1
ATOM 1364 N N . SER A 1 173 ? 0.703 -5.726 -6.381 1.00 88.50 173 SER A N 1
ATOM 1365 C CA . SER A 1 173 ? -0.561 -5.014 -6.238 1.00 88.50 173 SER A CA 1
ATOM 1366 C C . SER A 1 173 ? -1.071 -5.293 -4.830 1.00 88.50 173 SER A C 1
ATOM 1368 O O . SER A 1 173 ? -0.802 -6.367 -4.282 1.00 88.50 173 SER A O 1
ATOM 1370 N N . CYS A 1 174 ? -1.845 -4.377 -4.254 1.00 92.06 174 CYS A N 1
ATOM 1371 C CA . CYS A 1 174 ? -2.564 -4.634 -3.011 1.00 92.06 174 CYS A CA 1
ATOM 1372 C C . CYS A 1 174 ? -3.478 -5.865 -3.120 1.00 92.06 174 CYS A C 1
ATOM 1374 O O . CYS A 1 174 ? -3.624 -6.606 -2.151 1.00 92.06 174 CYS A O 1
ATOM 1376 N N . LEU A 1 175 ? -4.041 -6.124 -4.302 1.00 90.00 175 LEU A N 1
ATOM 1377 C CA . LEU A 1 175 ? -4.933 -7.257 -4.556 1.00 90.00 175 LEU A CA 1
ATOM 1378 C C . LEU A 1 175 ? -4.178 -8.594 -4.661 1.00 90.00 175 LEU A C 1
ATOM 1380 O O . LEU A 1 175 ? -4.751 -9.644 -4.392 1.00 90.00 175 LEU A O 1
ATOM 1384 N N . GLY A 1 176 ? -2.879 -8.569 -4.982 1.00 87.69 176 GLY A N 1
ATOM 1385 C CA . GLY A 1 176 ? -2.031 -9.768 -5.014 1.00 87.69 176 GLY A CA 1
ATOM 1386 C C . GLY A 1 176 ? -1.636 -10.301 -3.633 1.00 87.69 176 GLY A C 1
ATOM 1387 O O . GLY A 1 176 ? -1.105 -11.405 -3.526 1.00 87.69 176 GLY A O 1
ATOM 1388 N N . ILE A 1 177 ? -1.885 -9.536 -2.568 1.00 89.31 177 ILE A N 1
ATOM 1389 C CA . ILE A 1 177 ? -1.579 -9.933 -1.192 1.00 89.31 177 ILE A CA 1
ATOM 1390 C C . ILE A 1 177 ? -2.616 -10.958 -0.722 1.00 89.31 177 ILE A C 1
ATOM 1392 O O . ILE A 1 177 ? -3.822 -10.726 -0.835 1.00 89.31 177 ILE A O 1
ATOM 1396 N N . ARG A 1 178 ? -2.158 -12.067 -0.133 1.00 85.69 178 ARG A N 1
ATOM 1397 C CA . ARG A 1 178 ? -2.993 -13.166 0.388 1.00 85.69 178 ARG A CA 1
ATOM 1398 C C . ARG A 1 178 ? -2.649 -13.446 1.854 1.00 85.69 178 ARG A C 1
ATOM 1400 O O . ARG A 1 178 ? -1.586 -13.062 2.337 1.00 85.69 178 ARG A O 1
ATOM 1407 N N . GLN A 1 179 ? -3.575 -14.057 2.593 1.00 79.12 179 GLN A N 1
ATOM 1408 C CA . GLN A 1 179 ? -3.402 -14.326 4.025 1.00 79.12 179 GLN A CA 1
ATOM 1409 C C . GLN A 1 179 ? -3.756 -15.766 4.367 1.00 79.12 179 GLN A C 1
ATOM 1411 O O . GLN A 1 179 ? -4.865 -16.243 4.107 1.00 79.12 179 GLN A O 1
ATOM 1416 N N . GLU A 1 180 ? -2.797 -16.425 4.999 1.00 79.69 180 GLU A N 1
ATOM 1417 C CA . GLU A 1 180 ? -2.789 -17.851 5.279 1.00 79.69 180 GLU A CA 1
ATOM 1418 C C . GLU A 1 180 ? -3.588 -18.189 6.548 1.00 79.69 180 GLU A C 1
ATOM 1420 O O . GLU A 1 180 ? -4.061 -17.317 7.290 1.00 79.69 180 GLU A O 1
ATOM 1425 N N . LEU A 1 181 ? -3.822 -19.480 6.789 1.00 76.75 181 LEU A N 1
ATOM 1426 C CA . LEU A 1 181 ? -4.683 -19.958 7.883 1.00 76.75 181 LEU A CA 1
ATOM 1427 C C . LEU A 1 181 ? -4.103 -19.698 9.286 1.00 76.75 181 LEU A C 1
ATOM 1429 O O . LEU A 1 181 ? -4.858 -19.576 10.248 1.00 76.75 181 LEU A O 1
ATOM 1433 N N . ASP A 1 182 ? -2.783 -19.578 9.413 1.00 76.62 182 ASP A N 1
ATOM 1434 C CA . ASP A 1 182 ? -2.105 -19.219 10.665 1.00 76.62 182 ASP A CA 1
ATOM 1435 C C . ASP A 1 182 ? -2.182 -17.713 10.993 1.00 76.62 182 ASP A C 1
ATOM 1437 O O . ASP A 1 182 ? -2.012 -17.327 12.152 1.00 76.62 182 ASP A O 1
ATOM 1441 N N . GLY A 1 183 ? -2.514 -16.884 9.998 1.00 73.44 183 GLY A N 1
ATOM 1442 C CA . GLY A 1 183 ? -2.553 -15.424 10.068 1.00 73.44 183 GLY A CA 1
ATOM 1443 C C . GLY A 1 183 ? -1.425 -14.728 9.300 1.00 73.44 183 GLY A C 1
ATOM 1444 O O . GLY A 1 183 ? -1.510 -13.508 9.118 1.00 73.44 183 GLY A O 1
ATOM 1445 N N . SER A 1 184 ? -0.426 -15.484 8.828 1.00 80.81 184 SER A N 1
ATOM 1446 C CA . SER A 1 184 ? 0.704 -14.976 8.048 1.00 80.81 184 SER A CA 1
ATOM 1447 C C . SER A 1 184 ? 0.276 -14.454 6.679 1.00 80.81 184 SER A C 1
ATOM 1449 O O . SER A 1 184 ? -0.815 -14.750 6.185 1.00 80.81 184 SER A O 1
ATOM 1451 N N . VAL A 1 185 ? 1.126 -13.630 6.069 1.00 80.06 185 VAL A N 1
ATOM 1452 C CA . VAL A 1 185 ? 0.838 -12.972 4.786 1.00 80.06 185 VAL A CA 1
ATOM 1453 C C . VAL A 1 185 ? 1.825 -13.430 3.719 1.00 80.06 185 VAL A C 1
ATOM 1455 O O . VAL A 1 185 ? 3.043 -13.463 3.945 1.00 80.06 185 VAL A O 1
ATOM 1458 N N . SER A 1 186 ? 1.279 -13.742 2.545 1.00 84.44 186 SER A N 1
ATOM 1459 C CA . SER A 1 186 ? 2.013 -14.052 1.325 1.00 84.44 186 SER A CA 1
ATOM 1460 C C . SER A 1 186 ? 1.772 -12.976 0.257 1.00 84.44 186 SER A C 1
ATOM 1462 O O . SER A 1 186 ? 0.721 -12.332 0.204 1.00 84.44 186 SER A O 1
ATOM 1464 N N . TYR A 1 187 ? 2.786 -12.732 -0.570 1.00 84.38 187 TYR A N 1
ATOM 1465 C CA . TYR A 1 187 ? 2.764 -11.761 -1.669 1.00 84.38 187 TYR A CA 1
ATOM 1466 C C . TYR A 1 187 ? 3.405 -12.382 -2.923 1.00 84.38 187 TYR A C 1
ATOM 1468 O O . TYR A 1 187 ? 4.161 -13.353 -2.792 1.00 84.38 187 TYR A O 1
ATOM 1476 N N . PRO A 1 188 ? 3.120 -11.853 -4.128 1.00 78.44 188 PRO A N 1
ATOM 1477 C CA . PRO A 1 188 ? 3.779 -12.271 -5.361 1.00 78.44 188 PRO A CA 1
ATOM 1478 C C . PRO A 1 188 ? 5.249 -11.832 -5.355 1.00 78.44 188 PRO A C 1
ATOM 1480 O O . PRO A 1 188 ? 5.573 -10.669 -5.597 1.00 78.44 188 PRO A O 1
ATOM 1483 N N . GLU A 1 189 ? 6.156 -12.768 -5.099 1.00 77.44 189 GLU A N 1
ATOM 1484 C CA . GLU A 1 189 ? 7.575 -12.566 -5.356 1.00 77.44 189 GLU A CA 1
ATOM 1485 C C . GLU A 1 189 ? 7.870 -12.865 -6.831 1.00 77.44 189 GLU A C 1
ATOM 1487 O O . GLU A 1 189 ? 7.530 -13.927 -7.360 1.00 77.44 189 GLU A O 1
ATOM 1492 N N . ASN A 1 190 ? 8.526 -11.911 -7.487 1.00 72.94 190 ASN A N 1
ATOM 1493 C CA . ASN A 1 190 ? 8.897 -11.977 -8.893 1.00 72.94 190 ASN A CA 1
ATOM 1494 C C . ASN A 1 190 ? 10.416 -12.079 -9.019 1.00 72.94 190 ASN A C 1
ATOM 1496 O O . ASN A 1 190 ? 11.143 -11.231 -8.501 1.00 72.94 190 ASN A O 1
ATOM 1500 N N . ARG A 1 191 ? 10.905 -13.107 -9.719 1.00 72.00 191 ARG A N 1
ATOM 1501 C CA . ARG A 1 191 ? 12.342 -13.329 -9.940 1.00 72.00 191 ARG A CA 1
ATOM 1502 C C . ARG A 1 191 ? 12.625 -13.572 -11.417 1.00 72.00 191 ARG A C 1
ATOM 1504 O O . ARG A 1 191 ? 11.976 -14.407 -12.045 1.00 72.00 191 ARG A O 1
ATOM 1511 N N . TYR A 1 192 ? 13.618 -12.878 -11.971 1.00 75.88 192 TYR A N 1
ATOM 1512 C CA . TYR A 1 192 ? 14.100 -13.162 -13.323 1.00 75.88 192 TYR A CA 1
ATOM 1513 C C . TYR A 1 192 ? 14.735 -14.553 -13.382 1.00 75.88 192 TYR A C 1
ATOM 1515 O O . TYR A 1 192 ? 15.612 -14.879 -12.581 1.00 75.88 192 TYR A O 1
ATOM 1523 N N . ILE A 1 193 ? 14.320 -15.348 -14.364 1.00 79.94 193 ILE A N 1
ATOM 1524 C CA . ILE A 1 193 ? 15.000 -16.585 -14.743 1.00 79.94 193 ILE A CA 1
ATOM 1525 C C . ILE A 1 193 ? 16.185 -16.172 -15.613 1.00 79.94 193 ILE A C 1
ATOM 1527 O O . ILE A 1 193 ? 15.996 -15.501 -16.633 1.00 79.94 193 ILE A O 1
ATOM 1531 N N . THR A 1 194 ? 17.400 -16.535 -15.203 1.00 85.31 194 THR A N 1
ATOM 1532 C CA . THR A 1 194 ? 18.628 -16.168 -15.912 1.00 85.31 194 THR A CA 1
ATOM 1533 C C . THR A 1 194 ? 19.356 -17.384 -16.471 1.00 85.31 194 THR A C 1
ATOM 1535 O O . THR A 1 194 ? 19.618 -18.357 -15.769 1.00 85.31 194 THR A O 1
ATOM 1538 N N . GLU A 1 195 ? 19.743 -17.298 -17.741 1.00 88.31 195 GLU A N 1
ATOM 1539 C CA . GLU A 1 195 ? 20.619 -18.258 -18.412 1.00 88.31 195 GLU A CA 1
ATOM 1540 C C . GLU A 1 195 ? 21.846 -17.513 -18.932 1.00 88.31 195 GLU A C 1
ATOM 1542 O O . GLU A 1 195 ? 21.734 -16.439 -19.526 1.00 88.31 195 GLU A O 1
ATOM 1547 N N . ASN A 1 196 ? 23.042 -18.059 -18.693 1.00 89.19 196 ASN A N 1
ATOM 1548 C CA . ASN A 1 196 ? 24.313 -17.459 -19.124 1.00 89.19 196 ASN A CA 1
ATOM 1549 C C . ASN A 1 196 ? 24.464 -15.968 -18.728 1.00 89.19 196 ASN A C 1
ATOM 1551 O O . ASN A 1 196 ? 25.022 -15.162 -19.472 1.00 89.19 196 ASN A O 1
ATOM 1555 N N . GLY A 1 197 ? 23.925 -15.588 -17.561 1.00 85.56 197 GLY A N 1
ATOM 1556 C CA . GLY A 1 197 ? 23.945 -14.214 -17.042 1.00 85.56 197 GLY A CA 1
ATOM 1557 C C . GLY A 1 197 ? 22.943 -13.244 -17.686 1.00 85.56 197 GLY A C 1
ATOM 1558 O O . GLY A 1 197 ? 22.971 -12.058 -17.368 1.00 85.56 197 GLY A O 1
ATOM 1559 N N . ARG A 1 198 ? 22.051 -13.710 -18.570 1.00 78.94 198 ARG A N 1
ATOM 1560 C CA . ARG A 1 198 ? 20.994 -12.904 -19.204 1.00 78.94 198 ARG A CA 1
ATOM 1561 C C . ARG A 1 198 ? 19.625 -13.323 -18.685 1.00 78.94 198 ARG A C 1
ATOM 1563 O O . ARG A 1 198 ? 19.380 -14.513 -18.520 1.00 78.94 198 ARG A O 1
ATOM 1570 N N . ALA A 1 199 ? 18.723 -12.369 -18.463 1.00 82.00 199 ALA A N 1
ATOM 1571 C CA . ALA A 1 199 ? 17.323 -12.683 -18.188 1.00 82.00 199 ALA A CA 1
ATOM 1572 C C . ALA A 1 199 ? 16.670 -13.274 -19.449 1.00 82.00 199 ALA A C 1
ATOM 1574 O O . ALA A 1 199 ? 16.690 -12.642 -20.505 1.00 82.00 199 ALA A O 1
ATOM 1575 N N . VAL A 1 200 ? 16.118 -14.482 -19.328 1.00 86.69 200 VAL A N 1
ATOM 1576 C CA . VAL A 1 200 ? 15.420 -15.209 -20.407 1.00 86.69 200 VAL A CA 1
ATOM 1577 C C . VAL A 1 200 ? 13.936 -15.431 -20.110 1.00 86.69 200 VAL A C 1
ATOM 1579 O O . VAL A 1 200 ? 13.169 -15.752 -21.011 1.00 86.69 200 VAL A O 1
ATOM 1582 N N . GLY A 1 201 ? 13.514 -15.223 -18.862 1.00 78.94 201 GLY A N 1
ATOM 1583 C CA . GLY A 1 201 ? 12.121 -15.330 -18.446 1.00 78.94 201 GLY A CA 1
ATOM 1584 C C . GLY A 1 201 ? 11.881 -14.731 -17.065 1.00 78.94 201 GLY A C 1
ATOM 1585 O O . GLY A 1 201 ? 12.775 -14.136 -16.457 1.00 78.94 201 GLY A O 1
ATOM 1586 N N . LEU A 1 202 ? 10.668 -14.919 -16.556 1.00 71.38 202 LEU A N 1
ATOM 1587 C CA . LEU A 1 202 ? 10.242 -14.480 -15.232 1.00 71.38 202 LEU A CA 1
ATOM 1588 C C . LEU A 1 202 ? 9.545 -15.642 -14.519 1.00 71.38 202 LEU A C 1
ATOM 1590 O O . LEU A 1 202 ? 8.791 -16.387 -15.141 1.00 71.38 202 LEU A O 1
ATOM 1594 N N . SER A 1 203 ? 9.798 -15.785 -13.223 1.00 75.31 203 SER A N 1
ATOM 1595 C CA . SER A 1 203 ? 9.101 -16.718 -12.342 1.00 75.31 203 SER A CA 1
ATOM 1596 C C . SER A 1 203 ? 8.300 -15.940 -11.301 1.00 75.31 203 SER A C 1
ATOM 1598 O O . SER A 1 203 ? 8.839 -15.038 -10.652 1.00 75.31 203 SER A O 1
ATOM 1600 N N . MET A 1 204 ? 7.026 -16.306 -11.148 1.00 71.06 204 MET A N 1
ATOM 1601 C CA . MET A 1 204 ? 6.127 -15.814 -10.104 1.00 71.06 204 MET A CA 1
ATOM 1602 C C . MET A 1 204 ? 5.940 -16.901 -9.046 1.00 71.06 204 MET A C 1
ATOM 1604 O O . MET A 1 204 ? 5.556 -18.025 -9.370 1.00 71.06 204 MET A O 1
ATOM 1608 N N . ALA A 1 205 ? 6.163 -16.559 -7.780 1.00 72.62 205 ALA A N 1
ATOM 1609 C CA . ALA A 1 205 ? 5.899 -17.433 -6.642 1.00 72.62 205 ALA A CA 1
ATOM 1610 C C . ALA A 1 205 ? 5.192 -16.660 -5.520 1.00 72.62 205 ALA A C 1
ATOM 1612 O O . ALA A 1 205 ? 5.390 -15.458 -5.365 1.00 72.62 205 ALA A O 1
ATOM 1613 N N . ALA A 1 206 ? 4.387 -17.343 -4.707 1.00 68.88 206 ALA A N 1
ATOM 1614 C CA . ALA A 1 206 ? 3.894 -16.769 -3.457 1.00 68.88 206 ALA A CA 1
ATOM 1615 C C . ALA A 1 206 ? 4.964 -16.939 -2.366 1.00 68.88 206 ALA A C 1
ATOM 1617 O O . ALA A 1 206 ? 5.424 -18.058 -2.137 1.00 68.88 206 ALA A O 1
ATOM 1618 N N . HIS A 1 207 ? 5.349 -15.854 -1.687 1.00 71.94 207 HIS A N 1
ATOM 1619 C CA . HIS A 1 207 ? 6.328 -15.899 -0.596 1.00 71.94 207 HIS A CA 1
ATOM 1620 C C . HIS A 1 207 ? 5.700 -15.491 0.744 1.00 71.94 207 HIS A C 1
ATOM 1622 O O . HIS A 1 207 ? 5.381 -14.327 0.980 1.00 71.94 207 HIS A O 1
ATOM 1628 N N . ASN A 1 208 ? 5.573 -16.455 1.659 1.00 69.94 208 ASN A N 1
ATOM 1629 C CA . ASN A 1 208 ? 5.108 -16.238 3.035 1.00 69.94 208 ASN A CA 1
ATOM 1630 C C . ASN A 1 208 ? 6.205 -15.529 3.848 1.00 69.94 208 ASN A C 1
ATOM 1632 O O . ASN A 1 208 ? 7.370 -15.922 3.748 1.00 69.94 208 ASN A O 1
ATOM 1636 N N . SER A 1 209 ? 5.876 -14.486 4.624 1.00 63.47 209 SER A N 1
ATOM 1637 C CA . SER A 1 209 ? 6.921 -13.603 5.196 1.00 63.47 209 SER A CA 1
ATOM 1638 C C . SER A 1 209 ? 6.615 -12.846 6.498 1.00 63.47 209 SER A C 1
ATOM 1640 O O . SER A 1 209 ? 7.556 -12.303 7.100 1.00 63.47 209 SER A O 1
ATOM 1642 N N . LEU A 1 210 ? 5.343 -12.765 6.911 1.00 59.50 210 LEU A N 1
ATOM 1643 C CA . LEU A 1 210 ? 4.859 -11.908 8.007 1.00 59.50 210 LEU A CA 1
ATOM 1644 C C . LEU A 1 210 ? 4.234 -12.704 9.150 1.00 59.50 210 LEU A C 1
ATOM 1646 O O . LEU A 1 210 ? 3.438 -13.607 8.823 1.00 59.50 210 LEU A O 1
#

Solvent-accessible surface area (backbone atoms only — not comparable to full-atom values): 12211 Å² total; per-residue (Å²): 130,89,86,85,82,84,79,80,78,80,76,77,75,71,74,82,70,78,74,85,82,60,96,44,66,63,59,48,27,67,74,46,85,65,40,54,30,71,84,75,53,44,50,73,55,68,93,72,59,57,71,66,65,89,73,70,84,38,52,97,88,38,49,31,47,54,36,43,50,61,59,70,94,41,78,43,42,36,39,37,32,65,62,35,18,38,36,29,52,72,82,44,79,49,50,52,59,72,34,46,66,43,80,72,27,75,88,60,62,58,56,52,29,52,40,88,68,45,40,34,57,25,70,47,56,95,75,26,66,29,33,40,29,41,32,21,33,34,62,61,93,91,37,76,74,42,45,44,38,36,38,30,38,25,71,92,50,59,78,92,67,36,49,49,32,31,47,26,49,57,82,51,48,58,36,47,26,27,60,49,97,86,38,32,36,28,35,54,35,62,44,72,39,67,56,99,89,38,79,76,48,75,44,80,44,79,45,76,80,91

Sequence (210 aa):
MRYLFALCLCIACSPARSERVFTSYDDYYNELSGPVFSGNPLDKPDESYSLKDEHGFCGEKDSCQDHRGKLGLRRIVVTTSLVGGGFRINGRQFDYESARLLSGAEKPSKDAPLYDVSVYVATGFEKRPAMICIQGRYMGSGRFRTMEVYVVSNPLGKRDRTRLFHLPHLHSSCLGIRQELDGSVSYPENRYITENGRAVGLSMAAHNSL

pLDDT: mean 79.34, std 14.64, range [38.44, 96.31]